Protein AF-A0A225X3N2-F1 (afdb_monomer_lite)

Organism: NCBI:txid4795

Foldseek 3Di:
DQDDDDQLQADDPPPCVVLVSLLCCQPVVLAQADEREFEQPRPLLVCLVVVDDDPPSVVVSVLLVVLCVVCVVVLVPDDDDSRSSVVSSQSRLLVRLVSSCPDPSQLLCQAPPSRHHYWRWYAYPVPRDIDTDDHCPVVVVVVCVPVCPVDDDPDDAPSHDLLNVQLVQLVVQCPPQDPDVQKHFLVSSLVSQCVPVVRDPNVLSVVQSVVQLVVDPHSPDRMDGSVSSSCSSRPDDCVVVPVVVPD

Secondary structure (DSSP, 8-state):
------GGG---TT-HHHHHHHHIIIIIS--SEEEEEEETT-HHHHHHHHT---TTHHHHHHHHHHHHHHTHHHHHTSSSHHHHHHHHHHHHHHHHHHHHHTSHHHHTTTTSTTPPEEEEEEE-TTT--EEEE---HHHHHHHHTTT------SS---SS-HHHHHHHHHHHHHTTT-SBTTEEEHHHHHHHHTT-TTT--HHHHHHHHHHHHHHSS-TT-SEEEHHHHHHHHS---GGGTTTSS--

Radius of gyration: 21.99 Å; chains: 1; bounding box: 54×43×62 Å

InterPro domains:
  IPR001765 Carbonic anhydrase [PF00484] (1-129)
  IPR001765 Carbonic anhydrase [PTHR11002] (1-154)
  IPR001765 Carbonic anhydrase [SM00947] (1-134)
  IPR015892 Carbonic anhydrase, prokaryotic-like, conserved site [PS00705] (23-43)
  IPR036874 Carbonic anhydrase superfamily [G3DSA:3.40.1050.10] (1-150)
  IPR036874 Carbonic anhydrase superfamily [SSF53056] (1-137)

pLDDT: mean 84.38, std 17.31, range [28.08, 98.62]

Sequence (247 aa):
MFCHRNVANLVVTNDINVLSVVQYAVESLKVKDIIVCGHYGCGGVKAAMENNHIGILDTWLRTVRDVHRTHQEELDALPNDDARYRRTVELNVKQQCLNIFKMNVVQHRLGRDDQPNIHGLVYDIKTGGLKELKVDYCGYFSKLVGEDNLHAFPEGEPTMGLAHRRRNAILDLSDGLEKEPGVVRIRYIARMLKRESDLFSPEEVDEAIQAITNQMEDPQSSLMNVKDLITYFAPMTPTDTEQLDDI

Structure (mmCIF, N/CA/C/O backbone):
data_AF-A0A225X3N2-F1
#
_entry.id   AF-A0A225X3N2-F1
#
loop_
_atom_site.group_PDB
_atom_site.id
_atom_site.type_symbol
_atom_site.label_atom_id
_atom_site.label_alt_id
_atom_site.label_comp_id
_atom_site.label_asym_id
_atom_site.label_entity_id
_atom_site.label_seq_id
_atom_site.pdbx_PDB_ins_code
_atom_site.Cartn_x
_atom_site.Cartn_y
_atom_site.Cartn_z
_atom_site.occupancy
_atom_site.B_iso_or_equiv
_atom_site.auth_seq_id
_atom_site.auth_comp_id
_atom_site.auth_asym_id
_atom_site.auth_atom_id
_atom_site.pdbx_PDB_model_num
ATOM 1 N N . MET A 1 1 ? -16.624 -5.176 -8.008 1.00 85.00 1 MET A N 1
ATOM 2 C CA . MET A 1 1 ? -15.217 -4.743 -8.154 1.00 85.00 1 MET A CA 1
ATOM 3 C C . MET A 1 1 ? -15.210 -3.377 -8.830 1.00 85.00 1 MET A C 1
ATOM 5 O O . MET A 1 1 ? -15.707 -3.280 -9.944 1.00 85.00 1 MET A O 1
ATOM 9 N N . PHE A 1 2 ? -14.733 -2.337 -8.140 1.00 97.56 2 PHE A N 1
ATOM 10 C CA . PHE A 1 2 ? -14.579 -0.976 -8.674 1.00 97.56 2 PHE A CA 1
ATOM 11 C C . PHE A 1 2 ? -13.110 -0.780 -9.065 1.00 97.56 2 PHE A C 1
ATOM 13 O O . PHE A 1 2 ? -12.228 -1.102 -8.270 1.00 97.56 2 PHE A O 1
ATOM 20 N N . CYS A 1 3 ? -12.830 -0.356 -10.299 1.00 97.56 3 CYS A N 1
ATOM 21 C CA . CYS A 1 3 ? -11.487 -0.456 -10.875 1.00 97.56 3 CYS A CA 1
ATOM 22 C C . CYS A 1 3 ? -10.939 0.889 -11.341 1.00 97.56 3 CYS A C 1
ATOM 24 O O . CYS A 1 3 ? -11.600 1.611 -12.081 1.00 97.56 3 CYS A O 1
ATOM 26 N N . HIS A 1 4 ? -9.668 1.126 -11.022 1.00 98.44 4 HIS A N 1
ATOM 27 C CA . HIS A 1 4 ? -8.835 2.164 -11.619 1.00 98.44 4 HIS A CA 1
ATOM 28 C C . HIS A 1 4 ? -7.544 1.556 -12.154 1.00 98.44 4 HIS A C 1
ATOM 30 O O . HIS A 1 4 ? -7.029 0.582 -11.602 1.00 98.44 4 HIS A O 1
ATOM 36 N N . ARG A 1 5 ? -7.036 2.104 -13.259 1.00 98.38 5 ARG A N 1
ATOM 37 C CA . ARG A 1 5 ? -5.826 1.620 -13.926 1.00 98.38 5 ARG A CA 1
ATOM 38 C C . ARG A 1 5 ? -5.021 2.789 -14.470 1.00 98.38 5 ARG A C 1
ATOM 40 O O . ARG A 1 5 ? -5.539 3.619 -15.206 1.00 98.38 5 ARG A O 1
ATOM 47 N N . ASN A 1 6 ? -3.729 2.788 -14.175 1.00 98.31 6 ASN A N 1
ATOM 48 C CA . ASN A 1 6 ? -2.743 3.675 -14.779 1.00 98.31 6 ASN A CA 1
ATOM 49 C C . ASN A 1 6 ? -1.414 2.920 -14.979 1.00 98.31 6 ASN A C 1
ATOM 51 O O . ASN A 1 6 ? -1.262 1.764 -14.565 1.00 98.31 6 ASN A O 1
ATOM 55 N N . VAL A 1 7 ? -0.455 3.545 -15.665 1.00 97.50 7 VAL A N 1
ATOM 56 C CA . VAL A 1 7 ? 0.851 2.924 -15.926 1.00 97.50 7 VAL A CA 1
ATOM 57 C C . VAL A 1 7 ? 1.597 2.735 -14.604 1.00 97.50 7 VAL A C 1
ATOM 59 O O . VAL A 1 7 ? 1.797 3.698 -13.874 1.00 97.50 7 VAL A O 1
ATOM 62 N N . ALA A 1 8 ? 2.035 1.504 -14.324 1.00 97.81 8 ALA A N 1
ATOM 63 C CA . ALA A 1 8 ? 2.729 1.124 -13.088 1.00 97.81 8 ALA A CA 1
ATOM 64 C C . ALA A 1 8 ? 1.916 1.311 -11.787 1.00 97.81 8 ALA A C 1
ATOM 66 O O . ALA A 1 8 ? 2.512 1.408 -10.715 1.00 97.81 8 ALA A O 1
ATOM 67 N N . ASN A 1 9 ? 0.575 1.308 -11.877 1.00 98.12 9 ASN A N 1
ATOM 68 C CA . ASN A 1 9 ? -0.355 1.242 -10.738 1.00 98.12 9 ASN A CA 1
ATOM 69 C C . ASN A 1 9 ? -0.055 2.265 -9.624 1.00 98.12 9 ASN A C 1
ATOM 71 O O . ASN A 1 9 ? -0.092 1.924 -8.442 1.00 98.12 9 ASN A O 1
ATOM 75 N N . LEU A 1 10 ? 0.285 3.495 -10.015 1.00 98.25 10 LEU A N 1
ATOM 76 C CA . LEU A 1 10 ? 0.747 4.557 -9.127 1.00 98.25 10 LEU A CA 1
ATOM 77 C C . LEU A 1 10 ? -0.401 5.276 -8.422 1.00 98.25 10 LEU A C 1
ATOM 79 O O . LEU A 1 10 ? -1.466 5.502 -8.996 1.00 98.25 10 LEU A O 1
ATOM 83 N N . VAL A 1 11 ? -0.126 5.696 -7.193 1.00 97.88 11 VAL A N 1
ATOM 84 C CA . VAL A 1 11 ? -0.963 6.572 -6.380 1.00 97.88 11 VAL A CA 1
ATOM 85 C C . VAL A 1 11 ? -0.120 7.802 -6.072 1.00 97.88 11 VAL A C 1
ATOM 87 O O . VAL A 1 11 ? 0.768 7.765 -5.220 1.00 97.88 11 VAL A O 1
ATOM 90 N N . VAL A 1 12 ? -0.348 8.877 -6.825 1.00 95.00 12 VAL A N 1
ATOM 91 C CA . VAL A 1 12 ? 0.446 10.110 -6.754 1.00 95.00 12 VAL A CA 1
ATOM 92 C C . VAL A 1 12 ? -0.354 11.189 -6.023 1.00 95.00 12 VAL A C 1
ATOM 94 O O . VAL A 1 12 ? -1.525 11.404 -6.321 1.00 95.00 12 VAL A O 1
ATOM 97 N N . THR A 1 13 ? 0.280 11.892 -5.082 1.00 87.31 13 THR A N 1
ATOM 98 C CA . THR A 1 13 ? -0.375 12.820 -4.137 1.00 87.31 13 THR A CA 1
ATOM 99 C C . THR A 1 13 ? -1.141 13.975 -4.788 1.00 87.31 13 THR A C 1
ATOM 101 O O . THR A 1 13 ? -2.026 14.540 -4.160 1.00 87.31 13 THR A O 1
ATOM 104 N N . ASN A 1 14 ? -0.817 14.350 -6.025 1.00 90.81 14 ASN A N 1
ATOM 105 C CA . ASN A 1 14 ? -1.485 15.420 -6.771 1.00 90.81 14 ASN A CA 1
ATOM 106 C C . ASN A 1 14 ? -2.203 14.924 -8.040 1.00 90.81 14 ASN A C 1
ATOM 108 O O . ASN A 1 14 ? -2.605 15.738 -8.871 1.00 90.81 14 ASN A O 1
ATOM 112 N N . ASP A 1 15 ? -2.374 13.610 -8.202 1.00 95.88 15 ASP A N 1
ATOM 113 C CA . ASP A 1 15 ? -3.140 13.043 -9.310 1.00 95.88 15 ASP A CA 1
ATOM 114 C C . ASP A 1 15 ? -4.633 12.999 -8.960 1.00 95.88 15 ASP A C 1
ATOM 116 O O . ASP A 1 15 ? -5.131 12.035 -8.379 1.00 95.88 15 ASP A O 1
ATOM 120 N N . ILE A 1 16 ? -5.374 14.044 -9.344 1.00 96.44 16 ILE A N 1
ATOM 121 C CA . ILE A 1 16 ? -6.820 14.134 -9.085 1.00 96.44 16 ILE A CA 1
ATOM 122 C C . ILE A 1 16 ? -7.607 12.934 -9.639 1.00 96.44 16 ILE A C 1
ATOM 124 O O . ILE A 1 16 ? -8.680 12.621 -9.124 1.00 96.44 16 ILE A O 1
ATOM 128 N N . ASN A 1 17 ? -7.072 12.225 -10.640 1.00 98.00 17 ASN A N 1
ATOM 129 C CA . ASN A 1 17 ? -7.696 11.029 -11.188 1.00 98.00 17 ASN A CA 1
ATOM 130 C C . ASN A 1 17 ? -7.787 9.929 -10.119 1.00 98.00 17 ASN A C 1
ATOM 132 O O . ASN A 1 17 ? -8.885 9.606 -9.671 1.00 98.00 17 ASN A O 1
ATOM 136 N N . VAL A 1 18 ? -6.652 9.421 -9.624 1.00 98.00 18 VAL A N 1
ATOM 137 C CA . VAL A 1 18 ? -6.667 8.374 -8.587 1.00 98.00 18 VAL A CA 1
ATOM 138 C C . VAL A 1 18 ? -7.267 8.869 -7.268 1.00 98.00 18 VAL A C 1
ATOM 140 O O . VAL A 1 18 ? -7.969 8.110 -6.601 1.00 98.00 18 VAL A O 1
ATOM 143 N N . LEU A 1 19 ? -7.055 10.141 -6.910 1.00 97.12 19 LEU A N 1
ATOM 144 C CA . LEU A 1 19 ? -7.587 10.700 -5.666 1.00 97.12 19 LEU A CA 1
ATOM 145 C C . LEU A 1 19 ? -9.120 10.706 -5.653 1.00 97.12 19 LEU A C 1
ATOM 147 O O . LEU A 1 19 ? -9.719 10.274 -4.670 1.00 97.12 19 LEU A O 1
ATOM 151 N N . SER A 1 20 ? -9.750 11.137 -6.751 1.00 97.38 20 SER A N 1
ATOM 152 C CA . SER A 1 20 ? -11.214 11.150 -6.865 1.00 97.38 20 SER A CA 1
ATOM 153 C C . SER A 1 20 ? -11.814 9.741 -6.839 1.00 97.38 20 SER A C 1
ATOM 155 O O . SER A 1 20 ? -12.845 9.529 -6.202 1.00 97.38 20 SER A O 1
ATOM 157 N N . VAL A 1 21 ? -11.143 8.755 -7.450 1.00 98.19 21 VAL A N 1
ATOM 158 C CA . VAL A 1 21 ? -11.560 7.345 -7.402 1.00 98.19 21 VAL A CA 1
ATOM 159 C C . VAL A 1 21 ? -11.533 6.818 -5.971 1.00 98.19 21 VAL A C 1
ATOM 161 O O . VAL A 1 21 ? -12.512 6.214 -5.533 1.00 98.19 21 VAL A O 1
ATOM 164 N N . VAL A 1 22 ? -10.429 7.021 -5.245 1.00 97.50 22 VAL A N 1
ATOM 165 C CA . VAL A 1 22 ? -10.305 6.530 -3.865 1.00 97.50 22 VAL A CA 1
ATOM 166 C C . VAL A 1 22 ? -11.322 7.227 -2.967 1.00 97.50 22 VAL A C 1
ATOM 168 O O . VAL A 1 22 ? -11.991 6.552 -2.189 1.00 97.50 22 VAL A O 1
ATOM 171 N N . GLN A 1 23 ? -11.507 8.543 -3.111 1.00 95.38 23 GLN A N 1
ATOM 172 C CA . GLN A 1 23 ? -12.509 9.267 -2.334 1.00 95.38 23 GLN A CA 1
ATOM 173 C C . GLN A 1 23 ? -13.920 8.722 -2.579 1.00 95.38 23 GLN A C 1
ATOM 175 O O . GLN A 1 23 ? -14.628 8.408 -1.626 1.00 95.38 23 GLN A O 1
ATOM 180 N N . TYR A 1 24 ? -14.316 8.546 -3.840 1.00 97.44 24 TYR A N 1
ATOM 181 C CA . TYR A 1 24 ? -15.629 8.000 -4.175 1.00 97.44 24 TYR A CA 1
ATOM 182 C C . TYR A 1 24 ? -15.810 6.571 -3.645 1.00 97.44 24 TYR A C 1
ATOM 184 O O . TYR A 1 24 ? -16.848 6.246 -3.066 1.00 97.44 24 TYR A O 1
ATOM 192 N N . ALA A 1 25 ? -14.788 5.722 -3.785 1.00 97.62 25 ALA A N 1
ATOM 193 C CA . ALA A 1 25 ? -14.824 4.353 -3.283 1.00 97.62 25 ALA A CA 1
ATOM 194 C C . ALA A 1 25 ? -15.015 4.304 -1.759 1.00 97.62 25 ALA A C 1
ATOM 196 O O . ALA A 1 25 ? -15.809 3.510 -1.259 1.00 97.62 25 ALA A O 1
ATOM 197 N N . VAL A 1 26 ? -14.317 5.165 -1.022 1.00 94.25 26 VAL A N 1
ATOM 198 C CA . VAL A 1 26 ? -14.346 5.166 0.442 1.00 94.25 26 VAL A CA 1
ATOM 199 C C . VAL A 1 26 ? -15.593 5.870 0.986 1.00 94.25 26 VAL A C 1
ATOM 201 O O . VAL A 1 26 ? -16.292 5.310 1.821 1.00 94.25 26 VAL A O 1
ATOM 204 N N . GLU A 1 27 ? -15.925 7.069 0.507 1.00 89.94 27 GLU A N 1
ATOM 205 C CA . GLU A 1 27 ? -17.012 7.877 1.081 1.00 89.94 27 GLU A CA 1
ATOM 206 C C . GLU A 1 27 ? -18.388 7.522 0.525 1.00 89.94 27 GLU A C 1
ATOM 208 O O . GLU A 1 27 ? -19.366 7.492 1.269 1.00 89.94 27 GLU A O 1
ATOM 213 N N . SER A 1 28 ? -18.476 7.272 -0.784 1.00 93.00 28 SER A N 1
ATOM 214 C CA . SER A 1 28 ? -19.761 7.037 -1.453 1.00 93.00 28 SER A CA 1
ATOM 215 C C . SER A 1 28 ? -20.110 5.555 -1.515 1.00 93.00 28 SER A C 1
ATOM 217 O O . SER A 1 28 ? -21.253 5.188 -1.258 1.00 93.00 28 SER A O 1
ATOM 219 N N . LEU A 1 29 ? -19.136 4.699 -1.846 1.00 93.94 29 LEU A N 1
ATOM 220 C CA . LEU A 1 29 ? -19.358 3.252 -1.965 1.00 93.94 29 LEU A CA 1
ATOM 221 C C . LEU A 1 29 ? -19.071 2.477 -0.674 1.00 93.94 29 LEU A C 1
ATOM 223 O O . LEU A 1 29 ? -19.455 1.312 -0.595 1.00 93.94 29 LEU A O 1
ATOM 227 N N . LYS A 1 30 ? -18.406 3.097 0.313 1.00 90.31 30 LYS A N 1
ATOM 228 C CA . LYS A 1 30 ? -18.035 2.477 1.597 1.00 90.31 30 LYS A CA 1
ATOM 229 C C . LYS A 1 30 ? -17.335 1.123 1.418 1.00 90.31 30 LYS A C 1
ATOM 231 O O . LYS A 1 30 ? -17.696 0.128 2.046 1.00 90.31 30 LYS A O 1
ATOM 236 N N . VAL A 1 31 ? -16.365 1.058 0.501 1.00 94.88 31 VAL A N 1
ATOM 237 C CA . VAL A 1 31 ? -15.639 -0.192 0.232 1.00 94.88 31 VAL A CA 1
ATOM 238 C C . VAL A 1 31 ? -14.875 -0.662 1.472 1.00 94.88 31 VAL A C 1
ATOM 240 O O . VAL A 1 31 ? -14.182 0.122 2.113 1.00 94.88 31 VAL A O 1
ATOM 243 N N . LYS A 1 32 ? -14.964 -1.961 1.776 1.00 93.75 32 LYS A N 1
ATOM 244 C CA . LYS A 1 32 ? -14.228 -2.583 2.891 1.00 93.75 32 LYS A CA 1
ATOM 245 C C . LYS A 1 32 ? -12.758 -2.836 2.568 1.00 93.75 32 LYS A C 1
ATOM 247 O O . LYS A 1 32 ? -11.923 -2.833 3.463 1.00 93.75 32 LYS A O 1
ATOM 252 N N . ASP A 1 33 ? -12.439 -3.037 1.291 1.00 96.81 33 ASP A N 1
ATOM 253 C CA . ASP A 1 33 ? -11.112 -3.446 0.845 1.00 96.81 33 ASP A CA 1
ATOM 254 C C . ASP A 1 33 ? -10.665 -2.630 -0.370 1.00 96.81 33 ASP A C 1
ATOM 256 O O . ASP A 1 33 ? -11.379 -2.505 -1.370 1.00 96.81 33 ASP A O 1
ATOM 260 N N . ILE A 1 34 ? -9.442 -2.115 -0.295 1.00 98.25 34 ILE A N 1
ATOM 261 C CA . ILE A 1 34 ? -8.727 -1.455 -1.382 1.00 98.25 34 ILE A CA 1
ATOM 262 C C . ILE A 1 34 ? -7.517 -2.313 -1.723 1.00 98.25 34 ILE A C 1
ATOM 264 O O . ILE A 1 34 ? -6.701 -2.635 -0.864 1.00 98.25 34 ILE A O 1
ATOM 268 N N . ILE A 1 35 ? -7.373 -2.663 -2.998 1.00 98.44 35 ILE A N 1
ATOM 269 C CA . ILE A 1 35 ? -6.270 -3.496 -3.471 1.00 98.44 35 ILE A CA 1
ATOM 270 C C . ILE A 1 35 ? -5.394 -2.677 -4.411 1.00 98.44 35 ILE A C 1
ATOM 272 O O . ILE A 1 35 ? -5.838 -2.257 -5.482 1.00 98.44 35 ILE A O 1
ATOM 276 N N . VAL A 1 36 ? -4.119 -2.522 -4.057 1.00 98.56 36 VAL A N 1
ATOM 277 C CA . VAL A 1 36 ? -3.082 -2.115 -5.007 1.00 98.56 36 VAL A CA 1
ATOM 278 C C . VAL A 1 36 ? -2.496 -3.380 -5.614 1.00 98.56 36 VAL A C 1
ATOM 280 O O . VAL A 1 36 ? -1.746 -4.108 -4.966 1.00 98.56 36 VAL A O 1
ATOM 283 N N . CYS A 1 37 ? -2.835 -3.645 -6.873 1.00 98.31 37 CYS A N 1
ATOM 284 C CA . CYS A 1 37 ? -2.345 -4.815 -7.590 1.00 98.31 37 CYS A CA 1
ATOM 285 C C . CYS A 1 37 ? -1.278 -4.418 -8.617 1.00 98.31 37 CYS A C 1
ATOM 287 O O . CYS A 1 37 ? -1.586 -3.819 -9.649 1.00 98.31 37 CYS A O 1
ATOM 289 N N . GLY A 1 38 ? -0.023 -4.758 -8.329 1.00 98.38 38 GLY A N 1
ATOM 290 C CA . GLY A 1 38 ? 1.061 -4.743 -9.308 1.00 98.38 38 GLY A CA 1
ATOM 291 C C . GLY A 1 38 ? 1.181 -6.081 -10.030 1.00 98.38 38 GLY A C 1
ATOM 292 O O . GLY A 1 38 ? 0.467 -7.041 -9.739 1.00 98.38 38 GLY A O 1
ATOM 293 N N . HIS A 1 39 ? 2.120 -6.177 -10.966 1.00 98.50 39 HIS A N 1
ATOM 294 C CA . HIS A 1 39 ? 2.385 -7.440 -11.646 1.00 98.50 39 HIS A CA 1
ATOM 295 C C . HIS A 1 39 ? 3.842 -7.570 -12.088 1.00 98.50 39 HIS A C 1
ATOM 297 O O . HIS A 1 39 ? 4.473 -6.599 -12.519 1.00 98.50 39 HIS A O 1
ATOM 303 N N . TYR A 1 40 ? 4.379 -8.788 -12.026 1.00 97.94 40 TYR A N 1
ATOM 304 C CA . TYR A 1 40 ? 5.689 -9.063 -12.609 1.00 97.94 40 TYR A CA 1
ATOM 305 C C . TYR A 1 40 ? 5.614 -8.916 -14.135 1.00 97.94 40 TYR A C 1
ATOM 307 O O . TYR A 1 40 ? 4.606 -9.248 -14.760 1.00 97.94 40 TYR A O 1
ATOM 315 N N . GLY A 1 41 ? 6.665 -8.365 -14.744 1.00 94.75 41 GLY A N 1
ATOM 316 C CA . GLY A 1 41 ? 6.646 -8.014 -16.169 1.00 94.75 41 GLY A CA 1
ATOM 317 C C . GLY A 1 41 ? 5.963 -6.673 -16.487 1.00 94.75 41 GLY A C 1
ATOM 318 O O . GLY A 1 41 ? 5.736 -6.376 -17.656 1.00 94.75 41 GLY A O 1
ATOM 319 N N . CYS A 1 42 ? 5.649 -5.838 -15.485 1.00 97.12 42 CYS A N 1
ATOM 320 C CA . CYS A 1 42 ? 5.250 -4.442 -15.686 1.00 97.12 42 CYS A CA 1
ATOM 321 C C . CYS A 1 42 ? 6.245 -3.637 -16.544 1.00 97.12 42 CYS A C 1
ATOM 323 O O . CYS A 1 42 ? 7.338 -3.274 -16.094 1.00 97.12 42 CYS A O 1
ATOM 325 N N . GLY A 1 43 ? 5.828 -3.303 -17.769 1.00 94.75 43 GLY A N 1
ATOM 326 C CA . GLY A 1 43 ? 6.616 -2.493 -18.702 1.00 94.75 43 GLY A CA 1
ATOM 327 C C . GLY A 1 43 ? 6.907 -1.081 -18.188 1.00 94.75 43 GLY A C 1
ATOM 328 O O . GLY A 1 43 ? 7.992 -0.569 -18.431 1.00 94.75 43 GLY A O 1
ATOM 329 N N . GLY A 1 44 ? 5.995 -0.485 -17.410 1.00 95.19 44 GLY A N 1
ATOM 330 C CA . GLY A 1 44 ? 6.214 0.826 -16.789 1.00 95.19 44 GLY A CA 1
ATOM 331 C C . GLY A 1 44 ? 7.348 0.803 -15.763 1.00 95.19 44 GLY A C 1
ATOM 332 O O . GLY A 1 44 ? 8.240 1.641 -15.812 1.00 95.19 44 GLY A O 1
ATOM 333 N N . VAL A 1 45 ? 7.382 -0.203 -14.884 1.00 96.50 45 VAL A N 1
ATOM 334 C CA . VAL A 1 45 ? 8.491 -0.352 -13.926 1.00 96.50 45 VAL A CA 1
ATOM 335 C C . VAL A 1 45 ? 9.810 -0.633 -14.649 1.00 96.50 45 VAL A C 1
ATOM 337 O O . VAL A 1 45 ? 10.840 -0.074 -14.285 1.00 96.50 45 VAL A O 1
ATOM 340 N N . LYS A 1 46 ? 9.778 -1.442 -15.714 1.00 94.44 46 LYS A N 1
ATOM 341 C CA . LYS A 1 46 ? 10.974 -1.761 -16.501 1.00 94.44 46 LYS A CA 1
ATOM 342 C C . LYS A 1 46 ? 11.550 -0.510 -17.172 1.00 94.44 46 LYS A C 1
ATOM 344 O O . LYS A 1 46 ? 12.733 -0.230 -17.017 1.00 94.44 46 LYS A O 1
ATOM 349 N N . ALA A 1 47 ? 10.700 0.280 -17.829 1.00 93.94 47 ALA A N 1
ATOM 350 C CA . ALA A 1 47 ? 11.100 1.537 -18.456 1.00 93.94 47 ALA A CA 1
ATOM 351 C C . ALA A 1 47 ? 11.667 2.544 -17.438 1.00 93.94 47 ALA A C 1
ATOM 353 O O . ALA A 1 47 ? 12.631 3.245 -17.735 1.00 93.94 47 ALA A O 1
ATOM 354 N N . ALA A 1 48 ? 11.114 2.583 -16.219 1.00 93.56 48 ALA A N 1
ATOM 355 C CA . ALA A 1 48 ? 11.626 3.432 -15.146 1.00 93.56 48 ALA A CA 1
ATOM 356 C C . ALA A 1 48 ? 13.062 3.058 -14.733 1.00 93.56 48 ALA A C 1
ATOM 358 O O . ALA A 1 48 ? 13.868 3.951 -14.476 1.00 93.56 48 ALA A O 1
ATOM 359 N N . MET A 1 49 ? 13.376 1.757 -14.689 1.00 91.06 49 MET A N 1
ATOM 360 C CA . MET A 1 49 ? 14.693 1.235 -14.300 1.00 91.06 49 MET A CA 1
ATOM 361 C C . MET A 1 49 ? 15.752 1.363 -15.396 1.00 91.06 49 MET A C 1
ATOM 363 O O . MET A 1 49 ? 16.909 1.625 -15.091 1.00 91.06 49 MET A O 1
ATOM 367 N N . GLU A 1 50 ? 15.375 1.203 -16.666 1.00 88.50 50 GLU A N 1
ATOM 368 C CA . GLU A 1 50 ? 16.302 1.375 -17.797 1.00 88.50 50 GLU A CA 1
ATOM 369 C C . GLU A 1 50 ? 16.737 2.837 -17.981 1.00 88.50 50 GLU A C 1
ATOM 371 O O . GLU A 1 50 ? 17.739 3.107 -18.636 1.00 88.50 50 GLU A O 1
ATOM 376 N N . ASN A 1 51 ? 15.993 3.779 -17.388 1.00 74.88 51 ASN A N 1
ATOM 377 C CA . ASN A 1 51 ? 16.283 5.212 -17.385 1.00 74.88 51 ASN A CA 1
ATOM 378 C C . ASN A 1 51 ? 16.496 5.818 -18.789 1.00 74.88 51 ASN A C 1
ATOM 380 O O . ASN A 1 51 ? 17.220 6.798 -18.962 1.00 74.88 51 ASN A O 1
ATOM 384 N N . ASN A 1 52 ? 15.843 5.234 -19.795 1.00 80.38 52 ASN A N 1
ATOM 385 C CA . ASN A 1 52 ? 15.813 5.752 -21.156 1.00 80.38 52 ASN A CA 1
ATOM 386 C C . ASN A 1 52 ? 14.857 6.945 -21.250 1.00 80.38 52 ASN A C 1
ATOM 388 O O . ASN A 1 52 ? 13.811 6.952 -20.602 1.00 80.38 52 ASN A O 1
ATOM 392 N N . HIS A 1 53 ? 15.178 7.925 -22.099 1.00 82.81 53 HIS A N 1
ATOM 393 C CA . HIS A 1 53 ? 14.274 9.045 -22.337 1.00 82.81 53 HIS A CA 1
ATOM 394 C C . HIS A 1 53 ? 13.030 8.591 -23.112 1.00 82.81 53 HIS A C 1
ATOM 396 O O . HIS A 1 53 ? 13.131 8.124 -24.246 1.00 82.81 53 HIS A O 1
ATOM 402 N N . ILE A 1 54 ? 11.854 8.754 -22.507 1.00 84.69 54 ILE A N 1
ATOM 403 C CA . ILE A 1 54 ? 10.557 8.281 -23.032 1.00 84.69 54 ILE A CA 1
ATOM 404 C C . ILE A 1 54 ? 9.507 9.407 -23.097 1.00 84.69 54 ILE A C 1
ATOM 406 O O . ILE A 1 54 ? 8.299 9.160 -23.141 1.00 84.69 54 ILE A O 1
ATOM 410 N N . GLY A 1 55 ? 9.953 10.667 -23.102 1.00 89.62 55 GLY A N 1
ATOM 411 C CA . GLY A 1 55 ? 9.086 11.842 -23.214 1.00 89.62 55 GLY A CA 1
ATOM 412 C C . GLY A 1 55 ? 8.277 12.110 -21.942 1.00 89.62 55 GLY A C 1
ATOM 413 O O . GLY A 1 55 ? 8.800 12.027 -20.837 1.00 89.62 55 GLY A O 1
ATOM 414 N N . ILE A 1 56 ? 6.986 12.440 -22.072 1.00 87.56 56 ILE A N 1
ATOM 415 C CA . ILE A 1 56 ? 6.132 12.812 -20.922 1.00 87.56 56 ILE A CA 1
ATOM 416 C C . ILE A 1 56 ? 5.997 11.691 -19.880 1.00 87.56 56 ILE A C 1
ATOM 418 O O . ILE A 1 56 ? 5.820 11.959 -18.690 1.00 87.56 56 ILE A O 1
ATOM 422 N N . LEU A 1 57 ? 6.139 10.436 -20.319 1.00 90.12 57 LEU A N 1
ATOM 423 C CA . LEU A 1 57 ? 6.082 9.271 -19.447 1.00 90.12 57 LEU A CA 1
ATOM 424 C C . LEU A 1 57 ? 7.237 9.262 -18.433 1.00 90.12 57 LEU A C 1
ATOM 426 O O . LEU A 1 57 ? 7.088 8.682 -17.361 1.00 90.12 57 LEU A O 1
ATOM 430 N N . ASP A 1 58 ? 8.342 9.970 -18.695 1.00 89.44 58 ASP A N 1
ATOM 431 C CA . ASP A 1 58 ? 9.420 10.118 -17.716 1.00 89.44 58 ASP A CA 1
ATOM 432 C C . ASP A 1 58 ? 8.982 10.885 -16.468 1.00 89.44 58 ASP A C 1
ATOM 434 O O . ASP A 1 58 ? 9.379 10.544 -15.351 1.00 89.44 58 ASP A O 1
ATOM 438 N N . THR A 1 59 ? 8.153 11.916 -16.622 1.00 91.50 59 THR A N 1
ATOM 439 C CA . THR A 1 59 ? 7.647 12.668 -15.470 1.00 91.50 59 THR A CA 1
ATOM 440 C C . THR A 1 59 ? 6.803 11.764 -14.579 1.00 91.50 59 THR A C 1
ATOM 442 O O . THR A 1 59 ? 6.975 11.774 -13.365 1.00 91.50 59 THR A O 1
ATOM 445 N N . TRP A 1 60 ? 5.966 10.922 -15.188 1.00 94.75 60 TRP A N 1
ATOM 446 C CA . TRP A 1 60 ? 5.134 9.948 -14.483 1.00 94.75 60 TRP A CA 1
ATOM 447 C C . TRP A 1 60 ? 5.964 8.845 -13.806 1.00 94.75 60 TRP A C 1
ATOM 449 O O . TRP A 1 60 ? 5.816 8.578 -12.617 1.00 94.75 60 TRP A O 1
ATOM 459 N N . LEU A 1 61 ? 6.903 8.234 -14.534 1.00 95.25 61 LEU A N 1
ATOM 460 C CA . LEU A 1 61 ? 7.740 7.149 -14.012 1.00 95.25 61 LEU A CA 1
ATOM 461 C C . LEU A 1 61 ? 8.828 7.618 -13.040 1.00 95.25 61 LEU A C 1
ATOM 463 O O . LEU A 1 61 ? 9.483 6.785 -12.410 1.00 95.25 61 LEU A O 1
ATOM 467 N N . ARG A 1 62 ? 8.999 8.933 -12.852 1.00 93.75 62 ARG A N 1
ATOM 468 C CA . ARG A 1 62 ? 9.837 9.479 -11.778 1.00 93.75 62 ARG A CA 1
ATOM 469 C C . ARG A 1 62 ? 9.412 8.945 -10.412 1.00 93.75 62 ARG A C 1
ATOM 471 O O . ARG A 1 62 ? 10.285 8.586 -9.638 1.00 93.75 62 ARG A O 1
ATOM 478 N N . THR A 1 63 ? 8.115 8.770 -10.166 1.00 94.81 63 THR A N 1
ATOM 479 C CA . THR A 1 63 ? 7.617 8.186 -8.912 1.00 94.81 63 THR A CA 1
ATOM 480 C C . THR A 1 63 ? 8.130 6.759 -8.690 1.00 94.81 63 THR A C 1
ATOM 482 O O . THR A 1 63 ? 8.493 6.408 -7.573 1.00 94.81 63 THR A O 1
ATOM 485 N N . VAL A 1 64 ? 8.229 5.938 -9.744 1.00 96.38 64 VAL A N 1
ATOM 486 C CA . VAL A 1 64 ? 8.830 4.593 -9.641 1.00 96.38 64 VAL A CA 1
ATOM 487 C C . VAL A 1 64 ? 10.335 4.690 -9.382 1.00 96.38 64 VAL A C 1
ATOM 489 O O . VAL A 1 64 ? 10.868 3.944 -8.564 1.00 96.38 64 VAL A O 1
ATOM 492 N N . ARG A 1 65 ? 11.026 5.626 -10.045 1.00 95.00 65 ARG A N 1
ATOM 493 C CA . ARG A 1 65 ? 12.458 5.879 -9.811 1.00 95.00 65 ARG A CA 1
ATOM 494 C C . ARG A 1 65 ? 12.738 6.354 -8.389 1.00 95.00 65 ARG A C 1
ATOM 496 O O . ARG A 1 65 ? 13.750 5.963 -7.821 1.00 95.00 65 ARG A O 1
ATOM 503 N N . ASP A 1 66 ? 11.843 7.140 -7.800 1.00 95.19 66 ASP A N 1
ATOM 504 C CA . ASP A 1 66 ? 11.950 7.563 -6.406 1.00 95.19 66 ASP A CA 1
ATOM 505 C C . ASP A 1 66 ? 11.833 6.368 -5.457 1.00 95.19 66 ASP A C 1
ATOM 507 O O . ASP A 1 66 ? 12.682 6.220 -4.584 1.00 95.19 66 ASP A O 1
ATOM 511 N N . VAL A 1 67 ? 10.884 5.450 -5.690 1.00 96.12 67 VAL A N 1
ATOM 512 C CA . VAL A 1 67 ? 10.803 4.188 -4.930 1.00 96.12 67 VAL A CA 1
ATOM 513 C C . VAL A 1 67 ? 12.101 3.393 -5.031 1.00 96.12 67 VAL A C 1
ATOM 515 O O . VAL A 1 67 ? 12.619 2.935 -4.013 1.00 96.12 67 VAL A O 1
ATOM 518 N N . HIS A 1 68 ? 12.627 3.238 -6.247 1.00 94.19 68 HIS A N 1
ATOM 519 C CA . HIS A 1 68 ? 13.870 2.513 -6.492 1.00 94.19 68 HIS A CA 1
ATOM 520 C C . HIS A 1 68 ? 15.051 3.165 -5.754 1.00 94.19 68 HIS A C 1
ATOM 522 O O . HIS A 1 68 ? 15.794 2.485 -5.056 1.00 94.19 68 HIS A O 1
ATOM 528 N N . ARG A 1 69 ? 15.178 4.495 -5.833 1.00 93.88 69 ARG A N 1
ATOM 529 C CA . ARG A 1 69 ? 16.231 5.273 -5.167 1.00 93.88 69 ARG A CA 1
ATOM 530 C C . ARG A 1 69 ? 16.157 5.179 -3.642 1.00 93.88 69 ARG A C 1
ATOM 532 O O . ARG A 1 69 ? 17.188 5.025 -3.001 1.00 93.88 69 ARG A O 1
ATOM 539 N N . THR A 1 70 ? 14.962 5.238 -3.056 1.00 94.94 70 THR A N 1
ATOM 540 C CA . THR A 1 70 ? 14.773 5.104 -1.600 1.00 94.94 70 THR A CA 1
ATOM 541 C C . THR A 1 70 ? 15.202 3.732 -1.073 1.00 94.94 70 THR A C 1
ATOM 543 O O . THR A 1 70 ? 15.603 3.627 0.080 1.00 94.94 70 THR A O 1
ATOM 546 N N . HIS A 1 71 ? 15.157 2.693 -1.909 1.00 95.81 71 HIS A N 1
ATOM 547 C CA . HIS A 1 71 ? 15.509 1.320 -1.536 1.00 95.81 71 HIS A CA 1
ATOM 548 C C . HIS A 1 71 ? 16.781 0.834 -2.241 1.00 95.81 71 HIS A C 1
ATOM 550 O O . HIS A 1 71 ? 16.965 -0.368 -2.428 1.00 95.81 71 HIS A O 1
ATOM 556 N N . GLN A 1 72 ? 17.651 1.758 -2.656 1.00 94.25 72 GLN A N 1
ATOM 557 C CA . GLN A 1 72 ? 18.812 1.433 -3.476 1.00 94.25 72 GLN A CA 1
ATOM 558 C C . GLN A 1 72 ? 19.727 0.401 -2.802 1.00 94.25 72 GLN A C 1
ATOM 560 O O . GLN A 1 72 ? 20.103 -0.569 -3.446 1.00 94.25 72 GLN A O 1
ATOM 565 N N . GLU A 1 73 ? 20.015 0.541 -1.506 1.00 96.25 73 GLU A N 1
ATOM 566 C CA . GLU A 1 73 ? 20.873 -0.405 -0.773 1.00 96.25 73 GLU A CA 1
ATOM 567 C C . GLU A 1 73 ? 20.316 -1.840 -0.783 1.00 96.25 73 GLU A C 1
ATOM 569 O O . GLU A 1 73 ? 21.050 -2.801 -1.011 1.00 96.25 73 GLU A O 1
ATOM 574 N N . GLU A 1 74 ? 19.001 -1.991 -0.585 1.00 96.25 74 GLU A N 1
ATOM 575 C CA . GLU A 1 74 ? 18.320 -3.290 -0.632 1.00 96.25 74 GLU A CA 1
ATOM 576 C C . GLU A 1 74 ? 18.365 -3.893 -2.042 1.00 96.25 74 GLU A C 1
ATOM 578 O O . GLU A 1 74 ? 18.550 -5.099 -2.213 1.00 96.25 74 GLU A O 1
ATOM 583 N N . LEU A 1 75 ? 18.185 -3.053 -3.062 1.00 96.50 75 LEU A N 1
ATOM 584 C CA . LEU A 1 75 ? 18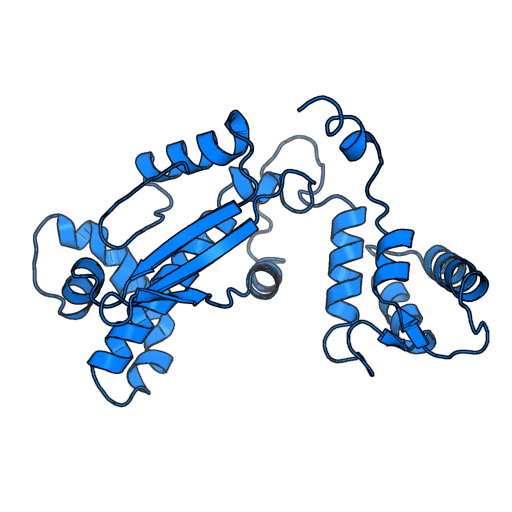.154 -3.475 -4.457 1.00 96.50 75 LEU A CA 1
ATOM 585 C C . LEU A 1 75 ? 19.554 -3.821 -4.978 1.00 96.50 75 LEU A C 1
ATOM 587 O O . LEU A 1 75 ? 19.711 -4.822 -5.678 1.00 96.50 75 LEU A O 1
ATOM 591 N N . ASP A 1 76 ? 20.576 -3.063 -4.599 1.00 94.88 76 ASP A N 1
ATOM 592 C CA . ASP A 1 76 ? 21.967 -3.296 -4.992 1.00 94.88 76 ASP A CA 1
ATOM 593 C C . ASP A 1 76 ? 22.517 -4.606 -4.402 1.00 94.88 76 ASP A C 1
ATOM 595 O O . ASP A 1 76 ? 23.360 -5.257 -5.021 1.00 94.88 76 ASP A O 1
ATOM 599 N N . ALA A 1 77 ? 21.982 -5.058 -3.261 1.00 97.06 77 ALA A N 1
ATOM 600 C CA . ALA A 1 77 ? 22.323 -6.343 -2.648 1.00 97.06 77 ALA A CA 1
ATOM 601 C C . ALA A 1 77 ? 21.769 -7.574 -3.401 1.00 97.06 77 ALA A C 1
ATOM 603 O O . ALA A 1 77 ? 22.152 -8.709 -3.101 1.00 97.06 77 ALA A O 1
ATOM 604 N N . LEU A 1 78 ? 20.862 -7.391 -4.368 1.00 97.19 78 LEU A N 1
ATOM 605 C CA . LEU A 1 78 ? 20.265 -8.495 -5.123 1.00 97.19 78 LEU A CA 1
ATOM 606 C C . LEU A 1 78 ? 21.184 -8.991 -6.254 1.00 97.19 78 LEU A C 1
ATOM 608 O O . LEU A 1 78 ? 21.871 -8.203 -6.906 1.00 97.19 78 LEU A O 1
ATOM 612 N N . PRO A 1 79 ? 21.158 -10.303 -6.563 1.00 94.44 79 PRO A N 1
ATOM 613 C CA . PRO A 1 79 ? 22.188 -10.941 -7.385 1.00 94.44 79 PRO A CA 1
ATOM 614 C C . PRO A 1 79 ? 22.141 -10.576 -8.874 1.00 94.44 79 PRO A C 1
ATOM 616 O O . PRO A 1 79 ? 23.136 -10.748 -9.572 1.00 94.44 79 PRO A O 1
ATOM 619 N N . ASN A 1 80 ? 20.990 -10.145 -9.398 1.00 95.69 80 ASN A N 1
ATOM 620 C CA . ASN A 1 80 ? 20.819 -9.858 -10.822 1.00 95.69 80 ASN A CA 1
ATOM 621 C C . ASN A 1 80 ? 19.686 -8.853 -11.087 1.00 95.69 80 ASN A C 1
ATOM 623 O O . ASN A 1 80 ? 18.873 -8.557 -10.208 1.00 95.69 80 ASN A O 1
ATOM 627 N N . ASP A 1 81 ? 19.626 -8.360 -12.326 1.00 93.00 81 ASP A N 1
ATOM 628 C CA . ASP A 1 81 ? 18.643 -7.361 -12.756 1.00 93.00 81 ASP A CA 1
ATOM 629 C C . ASP A 1 81 ? 17.196 -7.850 -12.694 1.00 93.00 81 ASP A C 1
ATOM 631 O O . ASP A 1 81 ? 16.314 -7.064 -12.361 1.00 93.00 81 ASP A O 1
ATOM 635 N N . ASP A 1 82 ? 16.925 -9.133 -12.962 1.00 94.06 82 ASP A N 1
ATOM 636 C CA . ASP A 1 82 ? 15.562 -9.673 -12.865 1.00 94.06 82 ASP A CA 1
ATOM 637 C C . ASP A 1 82 ? 15.077 -9.683 -11.409 1.00 94.06 82 ASP A C 1
ATOM 639 O O . ASP A 1 82 ? 13.955 -9.267 -11.123 1.00 94.06 82 ASP A O 1
ATOM 643 N N . ALA A 1 83 ? 15.946 -10.060 -10.466 1.00 96.06 83 ALA A N 1
ATOM 644 C CA . ALA A 1 83 ? 15.663 -9.998 -9.037 1.00 96.06 83 ALA A CA 1
ATOM 645 C C . ALA A 1 83 ? 15.416 -8.551 -8.585 1.00 96.06 83 ALA A C 1
ATOM 647 O O . ALA A 1 83 ? 14.410 -8.287 -7.922 1.00 96.06 83 ALA A O 1
ATOM 648 N N . ARG A 1 84 ? 16.271 -7.604 -9.003 1.00 96.06 84 ARG A N 1
ATOM 649 C CA . ARG A 1 84 ? 16.081 -6.162 -8.756 1.00 96.06 84 ARG A CA 1
ATOM 650 C C . ARG A 1 84 ? 14.764 -5.652 -9.320 1.00 96.06 84 ARG A C 1
ATOM 652 O O . ARG A 1 84 ? 14.040 -4.914 -8.653 1.00 96.06 84 ARG A O 1
ATOM 659 N N . TYR A 1 85 ? 14.429 -6.067 -10.533 1.00 95.88 85 TYR A N 1
ATOM 660 C CA . TYR A 1 85 ? 13.209 -5.675 -11.216 1.00 95.88 85 TYR A CA 1
ATOM 661 C C . TYR A 1 85 ? 11.959 -6.203 -10.513 1.00 95.88 85 TYR A C 1
ATOM 663 O O . TYR A 1 85 ? 11.061 -5.428 -10.172 1.00 95.88 85 TYR A O 1
ATOM 671 N N . ARG A 1 86 ? 11.917 -7.508 -10.220 1.00 97.06 86 ARG A N 1
ATOM 672 C CA . ARG A 1 86 ? 10.822 -8.128 -9.463 1.00 97.06 86 ARG A CA 1
ATOM 673 C C . ARG A 1 86 ? 10.669 -7.474 -8.095 1.00 97.06 86 ARG A C 1
ATOM 675 O O . ARG A 1 86 ? 9.544 -7.191 -7.688 1.00 97.06 86 ARG A O 1
ATOM 682 N N . ARG A 1 87 ? 11.777 -7.170 -7.414 1.00 97.62 87 ARG A N 1
ATOM 683 C CA . ARG A 1 87 ? 11.731 -6.481 -6.125 1.00 97.62 87 ARG A CA 1
ATOM 684 C C . ARG A 1 87 ? 11.246 -5.037 -6.244 1.00 97.62 87 ARG A C 1
ATOM 686 O O . ARG A 1 87 ? 10.431 -4.620 -5.431 1.00 97.62 87 ARG A O 1
ATOM 693 N N . THR A 1 88 ? 11.646 -4.305 -7.282 1.00 97.81 88 THR A N 1
ATOM 694 C CA . THR A 1 88 ? 11.157 -2.939 -7.545 1.00 97.81 88 THR A CA 1
ATOM 695 C C . THR A 1 88 ? 9.642 -2.920 -7.773 1.00 97.81 88 THR A C 1
ATOM 697 O O . THR A 1 88 ? 8.967 -2.022 -7.277 1.00 97.81 88 THR A O 1
ATOM 700 N N . VAL A 1 89 ? 9.072 -3.927 -8.449 1.00 98.44 89 VAL A N 1
ATOM 701 C CA . VAL A 1 89 ? 7.607 -4.079 -8.567 1.00 98.44 89 VAL A CA 1
ATOM 702 C C . VAL A 1 89 ? 6.954 -4.221 -7.189 1.00 98.44 89 VAL A C 1
ATOM 704 O O . VAL A 1 89 ? 5.974 -3.534 -6.904 1.00 98.44 89 VAL A O 1
ATOM 707 N N . GLU A 1 90 ? 7.495 -5.084 -6.326 1.00 98.50 90 GLU A N 1
ATOM 708 C CA . GLU A 1 90 ? 6.963 -5.296 -4.974 1.00 98.50 90 GLU A CA 1
ATOM 709 C C . GLU A 1 90 ? 7.047 -4.027 -4.122 1.00 98.50 90 GLU A C 1
ATOM 711 O O . GLU A 1 90 ? 6.065 -3.634 -3.495 1.00 98.50 90 GLU A O 1
ATOM 716 N N . LEU A 1 91 ? 8.202 -3.360 -4.126 1.00 98.25 91 LEU A N 1
ATOM 717 C CA . LEU A 1 91 ? 8.420 -2.114 -3.392 1.00 98.25 91 LEU A CA 1
ATOM 718 C C . LEU A 1 91 ? 7.517 -0.992 -3.908 1.00 98.25 91 LEU A C 1
ATOM 720 O O . LEU A 1 91 ? 6.969 -0.242 -3.104 1.00 98.25 91 LEU A O 1
ATOM 724 N N . ASN A 1 92 ? 7.289 -0.915 -5.223 1.00 98.50 92 ASN A N 1
ATOM 725 C CA . ASN A 1 92 ? 6.341 0.033 -5.798 1.00 98.50 92 ASN A CA 1
ATOM 726 C C . ASN A 1 92 ? 4.937 -0.200 -5.235 1.00 98.50 92 ASN A C 1
ATOM 728 O O . ASN A 1 92 ? 4.336 0.738 -4.725 1.00 98.50 92 ASN A O 1
ATOM 732 N N . VAL A 1 93 ? 4.441 -1.442 -5.243 1.00 98.62 93 VAL A N 1
ATOM 733 C CA . VAL A 1 93 ? 3.126 -1.770 -4.665 1.00 98.62 93 VAL A CA 1
ATOM 734 C C . VAL A 1 93 ? 3.050 -1.373 -3.192 1.00 98.62 93 VAL A C 1
ATOM 736 O O . VAL A 1 93 ? 2.088 -0.713 -2.801 1.00 98.62 93 VAL A O 1
ATOM 739 N N . LYS A 1 94 ? 4.071 -1.701 -2.388 1.00 97.94 94 LYS A N 1
ATOM 740 C CA . LYS A 1 94 ? 4.124 -1.294 -0.975 1.00 97.94 94 LYS A CA 1
ATOM 741 C C . LYS A 1 94 ? 4.065 0.225 -0.818 1.00 97.94 94 LYS A C 1
ATOM 743 O O . LYS A 1 94 ? 3.277 0.716 -0.015 1.00 97.94 94 LYS A O 1
ATOM 748 N N . GLN A 1 95 ? 4.837 0.971 -1.609 1.00 97.19 95 GLN A N 1
ATOM 749 C CA . GLN A 1 95 ? 4.822 2.430 -1.553 1.00 97.19 95 GLN A CA 1
ATOM 750 C C . GLN A 1 95 ? 3.450 2.999 -1.926 1.00 97.19 95 GLN A C 1
ATOM 752 O O . GLN A 1 95 ? 2.970 3.911 -1.260 1.00 97.19 95 GLN A O 1
ATOM 757 N N . GLN A 1 96 ? 2.798 2.458 -2.956 1.00 98.12 96 GLN A N 1
ATOM 758 C CA . GLN A 1 96 ? 1.475 2.933 -3.358 1.00 98.12 96 GLN A CA 1
ATOM 759 C C . GLN A 1 96 ? 0.406 2.608 -2.306 1.00 98.12 96 GLN A C 1
ATOM 761 O O . GLN A 1 96 ? -0.473 3.432 -2.070 1.00 98.12 96 GLN A O 1
ATOM 766 N N . CYS A 1 97 ? 0.517 1.473 -1.607 1.00 97.75 97 CYS A N 1
ATOM 767 C CA . CYS A 1 97 ? -0.327 1.181 -0.444 1.00 97.75 97 CYS A CA 1
ATOM 768 C C . CYS A 1 97 ? -0.143 2.230 0.658 1.00 97.75 97 CYS A C 1
ATOM 770 O O . CYS A 1 97 ? -1.125 2.751 1.182 1.00 97.75 97 CYS A O 1
ATOM 772 N N . LEU A 1 98 ? 1.106 2.594 0.969 1.00 94.19 98 LEU A N 1
ATOM 773 C CA . LEU A 1 98 ? 1.400 3.663 1.928 1.00 94.19 98 LEU A CA 1
ATOM 774 C C . LEU A 1 98 ? 0.871 5.022 1.453 1.00 94.19 98 LEU A C 1
ATOM 776 O O . LEU A 1 98 ? 0.433 5.823 2.271 1.00 94.19 98 LEU A O 1
ATOM 780 N N . ASN A 1 99 ? 0.886 5.302 0.150 1.00 95.31 99 ASN A N 1
ATOM 781 C CA . ASN A 1 99 ? 0.335 6.545 -0.387 1.00 95.31 99 ASN A CA 1
ATOM 782 C C . ASN A 1 99 ? -1.190 6.604 -0.221 1.00 95.31 99 ASN A C 1
ATOM 784 O O . ASN A 1 99 ? -1.686 7.653 0.175 1.00 95.31 99 ASN A O 1
ATOM 788 N N . ILE A 1 100 ? -1.915 5.495 -0.436 1.00 95.94 100 ILE A N 1
ATOM 789 C CA . ILE A 1 100 ? -3.353 5.400 -0.114 1.00 95.94 100 ILE A CA 1
ATOM 790 C C . ILE A 1 100 ? -3.571 5.565 1.387 1.00 95.94 100 ILE A C 1
ATOM 792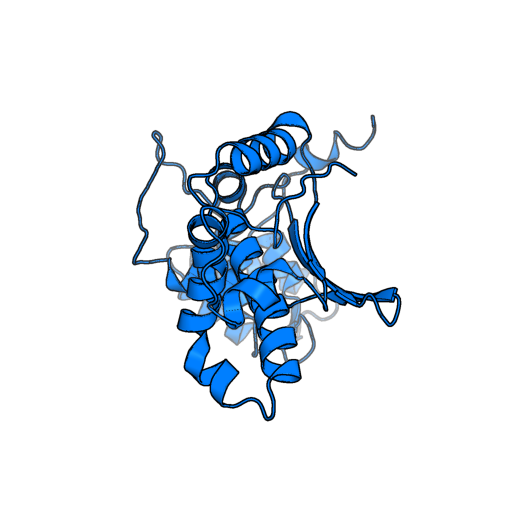 O O . ILE A 1 100 ? -4.432 6.338 1.792 1.00 95.94 100 ILE A O 1
ATOM 796 N N . PHE A 1 101 ? -2.769 4.888 2.213 1.00 91.62 101 PHE A N 1
ATOM 797 C CA . PHE A 1 101 ? -2.859 4.991 3.667 1.00 91.62 101 PHE A CA 1
ATOM 798 C C . PHE A 1 101 ? -2.735 6.445 4.130 1.00 91.62 101 PHE A C 1
ATOM 800 O O . PHE A 1 101 ? -3.536 6.881 4.942 1.00 91.62 101 PHE A O 1
ATOM 807 N N . LYS A 1 102 ? -1.807 7.224 3.558 1.00 88.56 102 LYS A N 1
ATOM 808 C CA . LYS A 1 102 ? -1.618 8.658 3.847 1.00 88.56 102 LYS A CA 1
ATOM 809 C C . LYS A 1 102 ? -2.762 9.559 3.382 1.00 88.56 102 LYS A C 1
ATOM 811 O O . LYS A 1 102 ? -2.793 10.730 3.756 1.00 88.56 102 LYS A O 1
ATOM 816 N N . MET A 1 103 ? -3.669 9.078 2.533 1.00 89.75 103 MET A N 1
ATOM 817 C CA . MET A 1 103 ? -4.746 9.918 2.030 1.00 89.75 103 MET A CA 1
ATOM 818 C C . MET A 1 103 ? -5.673 10.322 3.166 1.00 89.75 103 MET A C 1
ATOM 820 O O . MET A 1 103 ? -6.128 9.495 3.947 1.00 89.75 103 MET A O 1
ATOM 824 N N . ASN A 1 104 ? -6.021 11.601 3.176 1.00 84.88 104 ASN A N 1
ATOM 825 C CA . ASN A 1 104 ? -6.950 12.205 4.117 1.00 84.88 104 ASN A CA 1
ATOM 826 C C . ASN A 1 104 ? -8.235 11.376 4.316 1.00 84.88 104 ASN A C 1
ATOM 828 O O . ASN A 1 104 ? -8.597 11.043 5.439 1.00 84.88 104 ASN A O 1
ATOM 832 N N . VAL A 1 105 ? -8.854 10.954 3.209 1.00 87.81 105 VAL A N 1
ATOM 833 C CA . VAL A 1 105 ? -10.093 10.164 3.209 1.00 87.81 105 VAL A CA 1
ATOM 834 C C . VAL A 1 105 ? -9.970 8.809 3.922 1.00 87.81 105 VAL A C 1
ATOM 836 O O . VAL A 1 105 ? -10.959 8.304 4.451 1.00 87.81 105 VAL A O 1
ATOM 839 N N . VAL A 1 106 ? -8.763 8.237 3.958 1.00 89.50 106 VAL A N 1
ATOM 840 C CA . VAL A 1 106 ? -8.445 6.998 4.680 1.00 89.50 106 VAL A CA 1
ATOM 841 C C . VAL A 1 106 ? -8.040 7.303 6.120 1.00 89.50 106 VAL A C 1
ATOM 843 O O . VAL A 1 106 ? -8.515 6.640 7.035 1.00 89.50 106 VAL A O 1
ATOM 846 N N . GLN A 1 107 ? -7.204 8.324 6.333 1.00 83.81 107 GLN A N 1
ATOM 847 C CA . GLN A 1 107 ? -6.731 8.737 7.659 1.00 83.81 107 GLN A CA 1
ATOM 848 C C . GLN A 1 107 ? -7.886 9.094 8.604 1.00 83.81 107 GLN A C 1
ATOM 850 O O . GLN A 1 107 ? -7.879 8.685 9.760 1.00 83.81 107 GLN A O 1
ATOM 855 N N . HIS A 1 108 ? -8.924 9.764 8.096 1.00 75.94 108 HIS A N 1
ATOM 856 C CA . HIS A 1 108 ? -10.158 10.065 8.840 1.00 75.94 108 HIS A CA 1
ATOM 857 C C . HIS A 1 108 ? -10.937 8.851 9.323 1.00 75.94 108 HIS A C 1
ATOM 859 O O . HIS A 1 108 ? -11.818 8.972 10.171 1.00 75.94 108 HIS A O 1
ATOM 865 N N . ARG A 1 109 ? -10.654 7.691 8.735 1.00 78.69 109 ARG A N 1
ATOM 866 C CA . ARG A 1 109 ? -11.321 6.435 9.045 1.00 78.69 109 ARG A CA 1
ATOM 867 C C . ARG A 1 109 ? -10.465 5.490 9.850 1.00 78.69 109 ARG A C 1
ATOM 869 O O . ARG A 1 109 ? -10.913 4.391 10.139 1.00 78.69 109 ARG A O 1
ATOM 876 N N . LEU A 1 110 ? -9.255 5.892 10.233 1.00 76.44 110 LEU A N 1
ATOM 877 C CA . LEU A 1 110 ? -8.423 5.055 11.080 1.00 76.44 110 LEU A CA 1
ATOM 878 C C . LEU A 1 110 ? -9.107 4.817 12.415 1.00 76.44 110 LEU A C 1
ATOM 880 O O . LEU A 1 110 ? -9.390 5.739 13.174 1.00 76.44 110 LEU A O 1
ATOM 884 N N . GLY A 1 111 ? -9.358 3.548 12.697 1.00 65.25 111 GLY A N 1
ATOM 885 C CA . GLY A 1 111 ? -10.112 3.183 13.870 1.00 65.25 111 GLY A CA 1
ATOM 886 C C . GLY A 1 111 ? -11.571 3.624 13.805 1.00 65.25 111 GLY A C 1
ATOM 887 O O . GLY A 1 111 ? -12.119 4.174 14.754 1.00 65.25 111 GLY A O 1
ATOM 888 N N . ARG A 1 112 ? -12.203 3.429 12.660 1.00 76.56 112 ARG A N 1
ATOM 889 C CA . ARG A 1 112 ? -13.656 3.409 12.542 1.00 76.56 112 ARG A CA 1
ATOM 890 C C . ARG A 1 112 ? -14.047 2.078 11.921 1.00 76.56 112 ARG A C 1
ATOM 892 O O . ARG A 1 112 ? -13.235 1.448 11.244 1.00 76.56 112 ARG A O 1
ATOM 899 N N . ASP A 1 113 ? -15.297 1.682 12.087 1.00 73.12 113 ASP A N 1
ATOM 900 C CA . ASP A 1 113 ? -15.808 0.451 11.477 1.00 73.12 113 ASP A CA 1
ATOM 901 C C . ASP A 1 113 ? -15.862 0.542 9.944 1.00 73.12 113 ASP A C 1
ATOM 903 O O . ASP A 1 113 ? -15.801 -0.471 9.248 1.00 73.12 113 ASP A O 1
ATOM 907 N N . ASP A 1 114 ? -15.889 1.766 9.404 1.00 76.50 114 ASP A N 1
ATOM 908 C CA . ASP A 1 114 ? -15.776 2.051 7.975 1.00 76.50 114 ASP A CA 1
ATOM 909 C C . ASP A 1 114 ? -14.326 2.240 7.486 1.00 76.50 114 ASP A C 1
ATOM 911 O O . ASP A 1 114 ? -14.114 2.728 6.374 1.00 76.50 114 ASP A O 1
ATOM 915 N N . GLN A 1 115 ? -13.315 1.848 8.275 1.00 82.19 115 GLN A N 1
ATOM 916 C CA . GLN A 1 115 ? -11.920 1.836 7.831 1.00 82.19 115 GLN A CA 1
ATOM 917 C C . GLN A 1 115 ? -11.720 0.839 6.677 1.00 82.19 115 GLN A C 1
ATOM 919 O O . GLN A 1 115 ? -11.890 -0.366 6.879 1.00 82.19 115 GLN A O 1
ATOM 924 N N . PRO A 1 116 ? -11.269 1.277 5.485 1.00 91.12 116 PRO A N 1
ATOM 925 C CA . PRO A 1 116 ? -10.920 0.338 4.431 1.00 91.12 116 PRO A CA 1
ATOM 926 C C . PRO A 1 116 ? -9.607 -0.389 4.762 1.00 91.12 116 PRO A C 1
ATOM 928 O O . PRO A 1 116 ? -8.600 0.238 5.105 1.00 91.12 116 PRO A O 1
ATOM 931 N N . ASN A 1 117 ? -9.583 -1.710 4.581 1.00 92.62 117 ASN A N 1
ATOM 932 C CA . ASN A 1 117 ? -8.347 -2.488 4.563 1.00 92.62 117 ASN A CA 1
ATOM 933 C C . ASN A 1 117 ? -7.587 -2.209 3.262 1.00 92.62 117 ASN A C 1
ATOM 935 O O . ASN A 1 117 ? -8.183 -2.183 2.185 1.00 92.62 117 ASN A O 1
ATOM 939 N N . ILE A 1 118 ? -6.268 -2.029 3.338 1.00 96.62 118 ILE A N 1
ATOM 940 C CA . ILE A 1 118 ? -5.429 -1.782 2.159 1.00 96.62 118 ILE A CA 1
ATOM 941 C C . ILE A 1 118 ? -4.501 -2.973 1.948 1.00 96.62 118 ILE A C 1
ATOM 943 O O . ILE A 1 118 ? -3.646 -3.273 2.784 1.00 96.62 118 ILE A O 1
ATOM 947 N N . HIS A 1 119 ? -4.624 -3.610 0.789 1.00 97.56 119 HIS A N 1
ATOM 948 C CA . HIS A 1 119 ? -3.899 -4.826 0.439 1.00 97.56 119 HIS A CA 1
ATOM 949 C C . HIS A 1 119 ? -2.936 -4.568 -0.717 1.00 97.56 119 HIS A C 1
ATOM 951 O O . HIS A 1 119 ? -3.328 -4.068 -1.775 1.00 97.56 119 HIS A O 1
ATOM 957 N N . GLY A 1 120 ? -1.672 -4.945 -0.536 1.00 98.25 120 GLY A N 1
ATOM 958 C CA . GLY A 1 120 ? -0.661 -4.903 -1.589 1.00 98.25 120 GLY A CA 1
ATOM 959 C C . GLY A 1 120 ? -0.495 -6.273 -2.227 1.00 98.25 120 GLY A C 1
ATOM 960 O O . GLY A 1 120 ? 0.028 -7.179 -1.587 1.00 98.25 120 GLY A O 1
ATOM 961 N N . LEU A 1 121 ? -0.894 -6.431 -3.488 1.00 98.38 121 LEU A N 1
ATOM 962 C CA . LEU A 1 121 ? -0.823 -7.707 -4.204 1.00 98.38 121 LEU A CA 1
ATOM 963 C C . LEU A 1 121 ? 0.069 -7.598 -5.445 1.00 98.38 121 LEU A C 1
ATOM 965 O O . LEU A 1 121 ? 0.103 -6.567 -6.117 1.00 98.38 121 LEU A O 1
ATOM 969 N N . VAL A 1 122 ? 0.764 -8.680 -5.792 1.00 98.50 122 VAL A N 1
ATOM 970 C CA . VAL A 1 122 ? 1.522 -8.797 -7.045 1.00 98.50 122 VAL A CA 1
ATOM 971 C C . VAL A 1 122 ? 1.083 -10.039 -7.799 1.00 98.50 122 VAL A C 1
ATOM 973 O O . VAL A 1 122 ? 1.210 -11.158 -7.306 1.00 98.50 122 VAL A O 1
ATOM 976 N N . TYR A 1 123 ? 0.582 -9.833 -9.011 1.00 98.06 123 TYR A N 1
ATOM 977 C CA . TYR A 1 123 ? 0.198 -10.904 -9.920 1.00 98.06 123 TYR A CA 1
ATOM 978 C C . TYR A 1 123 ? 1.399 -11.389 -10.744 1.00 98.06 123 TYR A C 1
ATOM 980 O O . TYR A 1 123 ? 2.110 -10.590 -11.365 1.00 98.06 123 TYR A O 1
ATOM 988 N N . ASP A 1 124 ? 1.633 -12.699 -10.782 1.00 96.62 124 ASP A N 1
ATOM 989 C CA . ASP A 1 124 ? 2.629 -13.305 -11.661 1.00 96.62 124 ASP A CA 1
ATOM 990 C C . ASP A 1 124 ? 1.973 -13.781 -12.958 1.00 96.62 124 ASP A C 1
ATOM 992 O O . ASP A 1 124 ? 1.274 -14.790 -12.993 1.00 96.62 124 ASP A O 1
ATOM 996 N N . ILE A 1 125 ? 2.238 -13.063 -14.052 1.00 92.75 125 ILE A N 1
ATOM 997 C CA . ILE A 1 125 ? 1.681 -13.378 -15.375 1.00 92.75 125 ILE A CA 1
ATOM 998 C C . ILE A 1 125 ? 2.106 -14.777 -15.848 1.00 92.75 125 ILE A C 1
ATOM 1000 O O . ILE A 1 125 ? 1.366 -15.414 -16.593 1.00 92.75 125 ILE A O 1
ATOM 1004 N N . LYS A 1 126 ? 3.281 -15.271 -15.432 1.00 92.62 126 LYS A N 1
ATOM 1005 C CA . LYS A 1 126 ? 3.792 -16.572 -15.885 1.00 92.62 126 LYS A CA 1
ATOM 1006 C C . LYS A 1 126 ? 3.082 -17.734 -15.202 1.00 92.62 126 LYS A C 1
ATOM 1008 O O . LYS A 1 126 ? 2.885 -18.765 -15.834 1.00 92.62 126 LYS A O 1
ATOM 1013 N N . THR A 1 127 ? 2.748 -17.587 -13.921 1.00 94.50 127 THR A N 1
ATOM 1014 C CA . THR A 1 127 ? 2.176 -18.680 -13.118 1.00 94.50 127 THR A CA 1
ATOM 1015 C C . THR A 1 127 ? 0.678 -18.529 -12.871 1.00 94.50 127 THR A C 1
ATOM 1017 O O . THR A 1 127 ? 0.036 -19.497 -12.479 1.00 94.50 127 THR A O 1
ATOM 1020 N N . GLY A 1 128 ? 0.116 -17.334 -13.070 1.00 94.19 128 GLY A N 1
ATOM 1021 C CA . GLY A 1 128 ? -1.248 -16.988 -12.664 1.00 94.19 128 GLY A CA 1
ATOM 1022 C C . GLY A 1 128 ? -1.411 -16.787 -11.152 1.00 94.19 128 GLY A C 1
ATOM 1023 O O . GLY A 1 128 ? -2.524 -16.564 -10.681 1.00 94.19 128 GLY A O 1
ATOM 1024 N N . GLY A 1 129 ? -0.322 -16.878 -10.382 1.00 96.31 129 GLY A N 1
ATOM 1025 C CA . GLY A 1 129 ? -0.344 -16.750 -8.930 1.00 96.31 129 GLY A CA 1
ATOM 1026 C C . GLY A 1 129 ? -0.463 -15.301 -8.465 1.00 96.31 129 GLY A C 1
ATOM 1027 O O . GLY A 1 129 ? 0.058 -14.381 -9.099 1.00 96.31 129 GLY A O 1
ATOM 1028 N N . LEU A 1 130 ? -1.107 -15.107 -7.315 1.00 96.88 130 LEU A N 1
ATOM 1029 C CA . LEU A 1 130 ? -1.206 -13.818 -6.640 1.00 96.88 130 LEU A CA 1
ATOM 1030 C C . LEU A 1 130 ? -0.406 -13.872 -5.338 1.00 96.88 130 LEU A C 1
ATOM 1032 O O . LEU A 1 130 ? -0.635 -14.737 -4.495 1.00 96.88 130 LEU A O 1
ATOM 1036 N N . LYS A 1 131 ? 0.556 -12.963 -5.192 1.00 97.12 131 LYS A N 1
ATOM 1037 C CA . LYS A 1 131 ? 1.391 -12.835 -3.998 1.00 97.12 131 LYS A CA 1
ATOM 1038 C C . LYS A 1 131 ? 0.921 -11.644 -3.181 1.00 97.12 131 LYS A C 1
ATOM 1040 O O . LYS A 1 131 ? 0.975 -10.515 -3.663 1.00 97.12 131 LYS A O 1
ATOM 1045 N N . GLU A 1 132 ? 0.530 -11.889 -1.940 1.00 97.25 132 GLU A N 1
ATOM 1046 C CA . GLU A 1 132 ? 0.265 -10.827 -0.976 1.00 97.25 132 GLU A CA 1
ATOM 1047 C C . GLU A 1 132 ? 1.567 -10.305 -0.359 1.00 97.25 132 GLU A C 1
ATOM 1049 O O . GLU A 1 132 ? 2.483 -11.065 -0.025 1.00 97.25 132 GLU A O 1
ATOM 1054 N N . LEU A 1 133 ? 1.676 -8.983 -0.251 1.00 96.25 133 LEU A N 1
ATOM 1055 C CA . LEU A 1 133 ? 2.820 -8.291 0.318 1.00 96.25 133 LEU A CA 1
ATOM 1056 C C . LEU A 1 133 ? 2.477 -7.783 1.712 1.00 96.25 133 LEU A C 1
ATOM 1058 O O . LEU A 1 133 ? 1.523 -7.036 1.897 1.00 96.25 133 LEU A O 1
ATOM 1062 N N . LYS A 1 134 ? 3.344 -8.088 2.679 1.00 92.88 134 LYS A N 1
ATOM 1063 C CA . LYS A 1 134 ? 3.275 -7.470 4.005 1.00 92.88 134 LYS A CA 1
ATOM 1064 C C . LYS A 1 134 ? 3.682 -5.998 3.911 1.00 92.88 134 LYS A C 1
ATOM 1066 O O . LYS A 1 134 ? 4.848 -5.698 3.608 1.00 92.88 134 LYS A O 1
ATOM 1071 N N . VAL A 1 135 ? 2.720 -5.110 4.141 1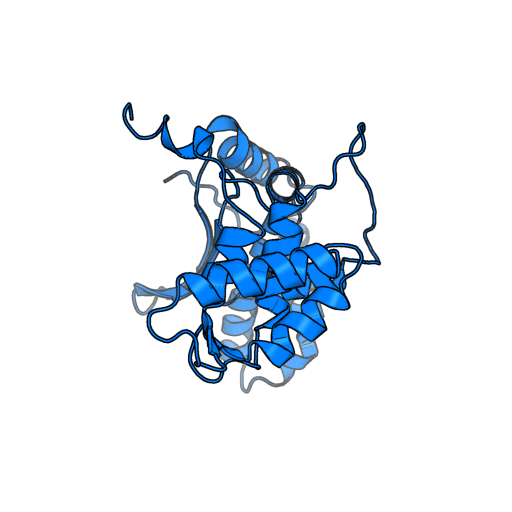.00 90.69 135 VAL A N 1
ATOM 1072 C CA . VAL A 1 135 ? 2.911 -3.661 4.272 1.00 90.69 135 VAL A CA 1
ATOM 1073 C C . VAL A 1 135 ? 2.837 -3.318 5.756 1.00 90.69 135 VAL A C 1
ATOM 1075 O O . VAL A 1 135 ? 1.881 -3.687 6.430 1.00 90.69 135 VAL A O 1
ATOM 1078 N N . ASP A 1 136 ? 3.865 -2.650 6.266 1.00 85.19 136 ASP A N 1
ATOM 1079 C CA . ASP A 1 136 ? 3.959 -2.285 7.678 1.00 85.19 136 ASP A CA 1
ATOM 1080 C C . ASP A 1 136 ? 3.288 -0.926 7.926 1.00 85.19 136 ASP A C 1
ATOM 1082 O O . ASP A 1 136 ? 3.943 0.117 7.933 1.00 85.19 136 ASP A O 1
ATOM 1086 N N . TYR A 1 137 ? 1.958 -0.930 8.049 1.00 83.25 137 TYR A N 1
ATOM 1087 C CA . TYR A 1 137 ? 1.189 0.293 8.303 1.00 83.25 137 TYR A CA 1
ATOM 1088 C C . TYR A 1 137 ? 1.414 0.833 9.718 1.00 83.25 137 TYR A C 1
ATOM 1090 O O . TYR A 1 137 ? 1.552 2.044 9.878 1.00 83.25 137 TYR A O 1
ATOM 1098 N N . CYS A 1 138 ? 1.493 -0.045 10.725 1.00 72.50 138 CYS A N 1
ATOM 1099 C CA . CYS A 1 138 ? 1.718 0.351 12.115 1.00 72.50 138 CYS A CA 1
ATOM 1100 C C . CYS A 1 138 ? 3.111 0.956 12.292 1.00 72.50 138 CYS A C 1
ATOM 1102 O O . CYS A 1 138 ? 3.225 2.078 12.770 1.00 72.50 138 CYS A O 1
ATOM 1104 N N . GLY A 1 139 ? 4.168 0.290 11.820 1.00 72.88 139 GLY A N 1
ATOM 1105 C CA . GLY A 1 139 ? 5.524 0.828 11.896 1.00 72.88 139 GLY A CA 1
ATOM 1106 C C . GLY A 1 139 ? 5.718 2.085 11.047 1.00 72.88 139 GLY A C 1
ATOM 1107 O O . GLY A 1 139 ? 6.503 2.959 11.419 1.00 72.88 139 GLY A O 1
ATOM 1108 N N . TYR A 1 140 ? 4.978 2.234 9.940 1.00 73.94 140 TYR A N 1
ATOM 1109 C CA . TYR A 1 140 ? 4.927 3.501 9.207 1.00 73.94 140 TYR A CA 1
ATOM 1110 C C . TYR A 1 140 ? 4.273 4.609 10.041 1.00 73.94 140 TYR A C 1
ATOM 1112 O O . TYR A 1 140 ? 4.835 5.696 10.152 1.00 73.94 140 TYR A O 1
ATOM 1120 N N . PHE A 1 141 ? 3.125 4.330 10.663 1.00 70.31 141 PHE A N 1
ATOM 1121 C CA . PHE A 1 141 ? 2.431 5.273 11.536 1.00 70.31 141 PHE A CA 1
ATOM 1122 C C . PHE A 1 141 ? 3.311 5.689 12.724 1.00 70.31 141 PHE A C 1
ATOM 1124 O O . PHE A 1 141 ? 3.505 6.880 12.939 1.00 70.31 141 PHE A O 1
ATOM 1131 N N . SER A 1 142 ? 3.948 4.743 13.419 1.00 66.69 142 SER A N 1
ATOM 1132 C CA . SER A 1 142 ? 4.816 5.019 14.573 1.00 66.69 142 SER A CA 1
ATOM 1133 C C . SER A 1 142 ? 6.025 5.899 14.243 1.00 66.69 142 SER A C 1
ATOM 1135 O O . SER A 1 142 ? 6.490 6.631 15.109 1.00 66.69 142 SER A O 1
ATOM 1137 N N . LYS A 1 143 ? 6.530 5.868 13.001 1.00 66.12 143 LYS A N 1
ATOM 1138 C CA . LYS A 1 143 ? 7.593 6.784 12.544 1.00 66.12 143 LYS A CA 1
ATOM 1139 C C . LYS A 1 143 ? 7.090 8.208 12.302 1.00 66.12 143 LYS A C 1
ATOM 1141 O O . LYS A 1 143 ? 7.875 9.141 12.399 1.00 66.12 143 LYS A O 1
ATOM 1146 N N . LEU A 1 144 ? 5.811 8.365 11.965 1.00 61.44 144 LEU A N 1
ATOM 1147 C CA . LEU A 1 144 ? 5.191 9.662 11.696 1.00 61.44 144 LEU A CA 1
ATOM 1148 C C . LEU A 1 144 ? 4.628 10.337 12.947 1.00 61.44 144 LEU A C 1
ATOM 1150 O O . LEU A 1 144 ? 4.520 11.564 12.967 1.00 61.44 144 LEU A O 1
ATOM 1154 N N . VAL A 1 145 ? 4.280 9.559 13.978 1.00 50.50 145 VAL A N 1
ATOM 1155 C CA . VAL A 1 145 ? 3.867 10.071 15.292 1.00 50.50 145 VAL A CA 1
ATOM 1156 C C . VAL A 1 145 ? 5.033 10.868 15.890 1.00 50.50 145 VAL A C 1
ATOM 1158 O O . VAL A 1 145 ? 5.954 10.311 16.481 1.00 50.50 145 VAL A O 1
ATOM 1161 N N . GLY A 1 146 ? 5.011 12.188 15.684 1.00 49.12 146 GLY A N 1
ATOM 1162 C CA . GLY A 1 146 ? 6.035 13.132 16.140 1.00 49.12 146 GLY A CA 1
ATOM 1163 C C . GLY A 1 146 ? 6.564 14.081 15.057 1.00 49.12 146 GLY A C 1
ATOM 1164 O O . GLY A 1 146 ? 6.824 15.240 15.372 1.00 49.12 146 GLY A O 1
ATOM 1165 N N . GLU A 1 147 ? 6.675 13.638 13.799 1.00 46.56 147 GLU A N 1
ATOM 1166 C CA . GLU A 1 147 ? 7.138 14.477 12.672 1.00 46.56 147 GLU A CA 1
ATOM 1167 C C . GLU A 1 147 ? 5.970 15.125 11.908 1.00 46.56 147 GLU A C 1
ATOM 1169 O O . GLU A 1 147 ? 6.052 16.297 11.546 1.00 46.56 147 GLU A O 1
ATOM 1174 N N . ASP A 1 148 ? 4.847 14.411 11.759 1.00 44.78 148 ASP A N 1
ATOM 1175 C CA . ASP A 1 148 ? 3.631 14.870 11.072 1.00 44.78 148 ASP A CA 1
ATOM 1176 C C . ASP A 1 148 ? 2.473 15.107 12.067 1.00 44.78 148 ASP A C 1
ATOM 1178 O O . ASP A 1 148 ? 1.333 14.703 11.836 1.00 44.78 148 ASP A O 1
ATOM 1182 N N . ASN A 1 149 ? 2.715 15.831 13.170 1.00 42.59 149 ASN A N 1
ATOM 1183 C CA . ASN A 1 149 ? 1.632 16.421 13.986 1.00 42.59 149 ASN A CA 1
ATOM 1184 C C . ASN A 1 149 ? 0.953 17.600 13.249 1.00 42.59 149 ASN A C 1
ATOM 1186 O O . ASN A 1 149 ? 0.715 18.676 13.800 1.00 42.59 149 ASN A O 1
ATOM 1190 N N . LEU A 1 150 ? 0.647 17.419 11.965 1.00 42.09 150 LEU A N 1
ATOM 1191 C CA . LEU A 1 150 ? -0.163 18.328 11.171 1.00 42.09 150 LEU A CA 1
ATOM 1192 C C . LEU A 1 150 ? -1.626 17.968 11.422 1.00 42.09 150 LEU A C 1
ATOM 1194 O O . LEU A 1 150 ? -2.268 17.280 10.633 1.00 42.09 150 LEU A O 1
ATOM 1198 N N . HIS A 1 151 ? -2.144 18.432 12.561 1.00 41.50 151 HIS A N 1
ATOM 1199 C CA . HIS A 1 151 ? -3.574 18.472 12.839 1.00 41.50 151 HIS A CA 1
ATOM 1200 C C . HIS A 1 151 ? -4.291 19.258 11.726 1.00 41.50 151 HIS A C 1
ATOM 1202 O O . HIS A 1 151 ? -4.421 20.477 11.786 1.00 41.50 151 HIS A O 1
ATOM 1208 N N . ALA A 1 152 ? -4.769 18.576 10.696 1.00 41.34 152 ALA A N 1
ATOM 1209 C CA . ALA A 1 152 ? -5.998 18.970 10.027 1.00 41.34 152 ALA A CA 1
ATOM 1210 C C . ALA A 1 152 ? -7.046 18.098 10.727 1.00 41.34 152 ALA A C 1
ATOM 1212 O O . ALA A 1 152 ? -6.879 16.886 10.727 1.00 41.34 152 ALA A O 1
ATOM 1213 N N . PHE A 1 153 ? -7.989 18.607 11.522 1.00 49.19 153 PHE A N 1
ATOM 1214 C CA . PHE A 1 153 ? -9.174 19.370 11.116 1.00 49.19 153 PHE A CA 1
ATOM 1215 C C . PHE A 1 153 ? -9.789 20.144 12.308 1.00 49.19 153 PHE A C 1
ATOM 1217 O O . PHE A 1 153 ? -9.424 19.883 13.457 1.00 49.19 153 PHE A O 1
ATOM 1224 N N . PRO A 1 154 ? -10.680 21.126 12.054 1.00 41.50 154 PRO A N 1
ATOM 1225 C CA . PRO A 1 154 ?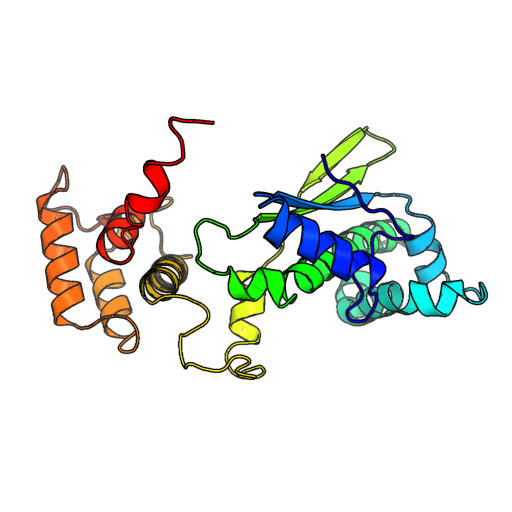 -11.300 21.938 13.099 1.00 41.50 154 PRO A CA 1
ATOM 1226 C C . PRO A 1 154 ? -12.255 21.087 13.946 1.00 41.50 154 PRO A C 1
ATOM 1228 O O . PRO A 1 154 ? -12.947 20.234 13.409 1.00 41.50 154 PRO A O 1
ATOM 1231 N N . GLU A 1 155 ? -12.290 21.365 15.250 1.00 46.19 155 GLU A N 1
ATOM 1232 C CA . GLU A 1 155 ? -13.035 20.649 16.306 1.00 46.19 155 GLU A CA 1
ATOM 1233 C C . GLU A 1 155 ? -12.346 19.445 16.964 1.00 46.19 155 GLU A C 1
ATOM 1235 O O . GLU A 1 155 ? -13.015 18.528 17.405 1.00 46.19 155 GLU A O 1
ATOM 1240 N N . GLY A 1 156 ? -11.022 19.479 17.144 1.00 46.72 156 GLY A N 1
ATOM 1241 C CA . GLY A 1 156 ? -10.362 18.917 18.341 1.00 46.72 156 GLY A CA 1
ATOM 1242 C C . GLY A 1 156 ? -10.493 17.413 18.642 1.00 46.72 156 GLY A C 1
ATOM 1243 O O . GLY A 1 156 ? -9.911 16.963 19.629 1.00 46.72 156 GLY A O 1
ATOM 1244 N N . GLU A 1 157 ? -11.202 16.626 17.836 1.00 44.75 157 GLU A N 1
ATOM 1245 C CA . GLU A 1 157 ? -11.307 15.186 18.017 1.00 44.75 157 GLU A CA 1
ATOM 1246 C C . GLU A 1 157 ? -10.048 14.500 17.464 1.00 44.75 157 GLU A C 1
ATOM 1248 O O . GLU A 1 157 ? -9.649 14.741 16.319 1.00 44.75 157 GLU A O 1
ATOM 1253 N N . PRO A 1 158 ? -9.378 13.644 18.258 1.00 47.75 158 PRO A N 1
ATOM 1254 C CA . PRO A 1 158 ? -8.271 12.836 17.769 1.00 47.75 158 PRO A CA 1
ATOM 1255 C C . PRO A 1 158 ? -8.733 11.924 16.626 1.00 47.75 158 PRO A C 1
ATOM 1257 O O . PRO A 1 158 ? -9.740 11.231 16.751 1.00 47.75 158 PRO A O 1
ATOM 1260 N N . THR A 1 159 ? -7.946 11.862 15.549 1.00 51.94 159 THR A N 1
ATOM 1261 C CA . THR A 1 159 ? -8.201 11.043 14.345 1.00 51.94 159 THR A CA 1
ATOM 1262 C C . THR A 1 159 ? -8.345 9.543 14.624 1.00 51.94 159 THR A C 1
ATOM 1264 O O . THR A 1 159 ? -8.938 8.835 13.821 1.00 51.94 159 THR A O 1
ATOM 1267 N N . MET A 1 160 ? -7.853 9.066 15.774 1.00 57.28 160 MET A N 1
ATOM 1268 C CA . MET A 1 160 ? -8.203 7.770 16.354 1.00 57.28 160 MET A CA 1
ATOM 1269 C C . MET A 1 160 ? -8.916 7.971 17.695 1.00 57.28 160 MET A C 1
ATOM 1271 O O . MET A 1 160 ? -8.326 8.483 18.659 1.00 57.28 160 MET A O 1
ATOM 1275 N N . GLY A 1 161 ? -10.158 7.486 17.784 1.00 66.12 161 GLY A N 1
ATOM 1276 C CA . GLY A 1 161 ? -10.916 7.444 19.035 1.00 66.12 161 GLY A CA 1
ATOM 1277 C C . GLY A 1 161 ? -10.142 6.738 20.157 1.00 66.12 161 GLY A C 1
ATOM 1278 O O . GLY A 1 161 ? -9.255 5.918 19.907 1.00 66.12 161 GLY A O 1
ATOM 1279 N N . LEU A 1 162 ? -10.457 7.052 21.417 1.00 73.06 162 LEU A N 1
ATOM 1280 C CA . LEU A 1 162 ? -9.743 6.505 22.582 1.00 73.06 162 LEU A CA 1
ATOM 1281 C C . LEU A 1 162 ? -9.710 4.965 22.581 1.00 73.06 162 LEU A C 1
ATOM 1283 O O . LEU A 1 162 ? -8.653 4.383 22.811 1.00 73.06 162 LEU A O 1
ATOM 1287 N N . ALA A 1 163 ? -10.824 4.317 22.227 1.00 75.50 163 ALA A N 1
ATOM 1288 C CA . ALA A 1 163 ? -10.912 2.863 22.071 1.00 75.50 163 ALA A CA 1
ATOM 1289 C C . ALA A 1 163 ? -9.868 2.316 21.077 1.00 75.50 163 ALA A C 1
ATOM 1291 O O . ALA A 1 163 ? -9.203 1.317 21.337 1.00 75.50 163 ALA A O 1
ATO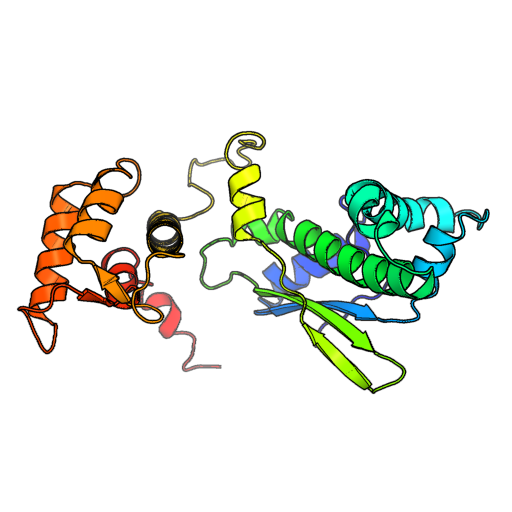M 1292 N N . HIS A 1 164 ? -9.640 3.015 19.967 1.00 70.56 164 HIS A N 1
ATOM 1293 C CA . HIS A 1 164 ? -8.695 2.591 18.937 1.00 70.56 164 HIS A CA 1
ATOM 1294 C C . HIS A 1 164 ? -7.242 2.764 19.341 1.00 70.56 164 HIS A C 1
ATOM 1296 O O . HIS A 1 164 ? -6.432 1.859 19.131 1.00 70.56 164 HIS A O 1
ATOM 1302 N N . ARG A 1 165 ? -6.919 3.888 19.986 1.00 77.94 165 ARG A N 1
ATOM 1303 C CA . ARG A 1 165 ? -5.586 4.095 20.559 1.00 77.94 165 ARG A CA 1
ATOM 1304 C C . ARG A 1 165 ? -5.278 3.044 21.626 1.00 77.94 165 ARG A C 1
ATOM 1306 O O . ARG A 1 165 ? -4.187 2.485 21.620 1.00 77.94 165 ARG A O 1
ATOM 1313 N N . ARG A 1 166 ? -6.261 2.698 22.465 1.00 84.56 166 ARG A N 1
ATOM 1314 C CA . ARG A 1 166 ? -6.147 1.623 23.463 1.00 84.56 166 ARG A CA 1
ATOM 1315 C C . ARG A 1 166 ? -5.949 0.249 22.827 1.00 84.56 166 ARG A C 1
ATOM 1317 O O . ARG A 1 166 ? -5.050 -0.472 23.244 1.00 84.56 166 ARG A O 1
ATOM 1324 N N . ARG A 1 167 ? -6.726 -0.102 21.796 1.00 81.88 167 ARG A N 1
ATOM 1325 C CA . ARG A 1 167 ? -6.575 -1.371 21.062 1.00 81.88 167 ARG A CA 1
ATOM 1326 C C . ARG A 1 167 ? -5.171 -1.523 20.484 1.00 81.88 167 ARG A C 1
ATOM 1328 O O . ARG A 1 167 ? -4.543 -2.557 20.688 1.00 81.88 167 ARG A O 1
ATOM 1335 N N . ASN A 1 168 ? -4.694 -0.511 19.762 1.00 77.81 168 ASN A N 1
ATOM 1336 C CA . ASN A 1 168 ? -3.381 -0.565 19.123 1.00 77.81 168 ASN A CA 1
ATOM 1337 C C . ASN A 1 168 ? -2.265 -0.621 20.173 1.00 77.81 168 ASN A C 1
ATOM 1339 O O . ASN A 1 168 ? -1.378 -1.454 20.048 1.00 77.81 168 ASN A O 1
ATOM 1343 N N . ALA A 1 169 ? -2.371 0.153 21.258 1.00 83.62 169 ALA A N 1
ATOM 1344 C CA . ALA A 1 169 ? -1.426 0.064 22.368 1.00 83.62 169 ALA A CA 1
ATOM 1345 C C . ALA A 1 169 ? -1.398 -1.338 22.999 1.00 83.62 169 ALA A C 1
ATOM 1347 O O . ALA A 1 169 ? -0.325 -1.862 23.270 1.00 83.62 169 ALA A O 1
ATOM 1348 N N . ILE A 1 170 ? -2.553 -1.984 23.199 1.00 87.00 170 ILE A N 1
ATOM 1349 C CA . ILE A 1 170 ? -2.610 -3.360 23.721 1.00 87.00 170 ILE A CA 1
ATOM 1350 C C . ILE A 1 170 ? -1.916 -4.341 22.765 1.00 87.00 170 ILE A C 1
ATOM 1352 O O . ILE A 1 170 ? -1.145 -5.178 23.231 1.00 87.00 170 ILE A O 1
ATOM 1356 N N . LEU A 1 171 ? -2.158 -4.223 21.455 1.00 81.81 171 LEU A N 1
ATOM 1357 C CA . LEU A 1 171 ? -1.523 -5.065 20.436 1.00 81.81 171 LEU A CA 1
ATOM 1358 C C . LEU A 1 171 ? -0.002 -4.862 20.403 1.00 81.81 171 LEU A C 1
ATOM 1360 O O . LEU A 1 171 ? 0.738 -5.836 20.518 1.00 81.81 171 LEU A O 1
ATOM 1364 N N . ASP A 1 172 ? 0.462 -3.616 20.344 1.00 81.75 172 ASP A N 1
ATOM 1365 C CA . ASP A 1 172 ? 1.888 -3.276 20.299 1.00 81.75 172 ASP A CA 1
ATOM 1366 C C . ASP A 1 172 ? 2.620 -3.724 21.574 1.00 81.75 172 ASP A C 1
ATOM 1368 O O . ASP A 1 172 ? 3.727 -4.255 21.514 1.00 81.75 172 ASP A O 1
ATOM 1372 N N . LEU A 1 173 ? 1.989 -3.570 22.743 1.00 83.94 173 LEU A N 1
ATOM 1373 C CA . LEU A 1 173 ? 2.538 -4.033 24.021 1.00 83.94 173 LEU A CA 1
ATOM 1374 C C . LEU A 1 173 ? 2.507 -5.558 24.178 1.00 83.94 173 LEU A C 1
ATOM 1376 O O . LEU A 1 173 ? 3.185 -6.089 25.062 1.00 83.94 173 LEU A O 1
ATOM 1380 N N . SER A 1 174 ? 1.697 -6.256 23.381 1.00 80.44 174 SER A N 1
ATOM 1381 C CA . SER A 1 174 ? 1.642 -7.719 23.357 1.00 80.44 174 SER A CA 1
ATOM 1382 C C . SER A 1 174 ? 2.607 -8.338 22.346 1.00 80.44 174 SER A C 1
ATOM 1384 O O . SER A 1 174 ? 3.073 -9.458 22.573 1.00 80.44 174 SER A O 1
ATOM 1386 N N . ASP A 1 175 ? 2.963 -7.607 21.286 1.00 78.06 175 ASP A N 1
ATOM 1387 C CA . ASP A 1 175 ? 3.799 -8.114 20.200 1.00 78.06 175 ASP A CA 1
ATOM 1388 C C . ASP A 1 175 ? 5.187 -8.560 20.696 1.00 78.06 175 ASP A C 1
ATOM 1390 O O . ASP A 1 175 ? 5.848 -7.909 21.509 1.00 78.06 175 ASP A O 1
ATOM 1394 N N . GLY A 1 176 ? 5.623 -9.736 20.244 1.00 68.19 176 GLY A N 1
ATOM 1395 C CA . GLY A 1 176 ? 6.892 -10.355 20.647 1.00 68.19 176 GLY A CA 1
ATOM 1396 C C . GLY A 1 176 ? 6.972 -10.855 22.100 1.00 68.19 176 GLY A C 1
ATOM 1397 O O . GLY A 1 176 ? 8.014 -11.380 22.503 1.00 68.19 176 GLY A O 1
ATOM 1398 N N . LEU A 1 177 ? 5.904 -10.725 22.894 1.00 69.94 177 LEU A N 1
ATOM 1399 C CA . LEU A 1 177 ? 5.856 -11.129 24.311 1.00 69.94 177 LEU A CA 1
ATOM 1400 C C . LEU A 1 177 ? 4.854 -12.250 24.597 1.00 69.94 177 LEU A C 1
ATOM 1402 O O . LEU A 1 177 ? 4.720 -12.714 25.738 1.00 69.94 177 LEU A O 1
ATOM 1406 N N . GLU A 1 178 ? 4.184 -12.695 23.546 1.00 70.06 178 GLU A N 1
ATOM 1407 C CA . GLU A 1 178 ? 3.268 -13.816 23.538 1.00 70.06 178 GLU A CA 1
ATOM 1408 C C . GLU A 1 178 ? 4.015 -15.125 23.832 1.00 70.06 178 GLU A C 1
ATOM 1410 O O . GLU A 1 178 ? 4.993 -15.477 23.170 1.00 70.06 178 GLU A O 1
ATOM 1415 N N . LYS A 1 179 ? 3.568 -15.863 24.858 1.00 65.75 179 LYS A N 1
ATOM 1416 C CA . LYS A 1 179 ? 4.053 -17.241 25.082 1.00 65.75 179 LYS A CA 1
ATOM 1417 C C . LYS A 1 179 ? 3.484 -18.192 24.033 1.00 65.75 179 LYS A C 1
ATOM 1419 O O . LYS A 1 179 ? 4.163 -19.120 23.604 1.00 65.75 179 LYS A O 1
ATOM 1424 N N . GLU A 1 180 ? 2.230 -17.945 23.688 1.00 74.50 180 GLU A N 1
ATOM 1425 C CA . GLU A 1 180 ? 1.437 -18.598 22.658 1.00 74.50 180 GLU A CA 1
ATOM 1426 C C . GLU A 1 180 ? 0.674 -17.494 21.918 1.00 74.50 180 GLU A C 1
ATOM 1428 O O . GLU A 1 180 ? 0.376 -16.477 22.552 1.00 74.50 180 GLU A O 1
ATOM 1433 N N . PRO A 1 181 ? 0.355 -17.668 20.623 1.00 73.00 181 PRO A N 1
ATOM 1434 C CA . PRO A 1 181 ? -0.299 -16.634 19.826 1.00 73.00 181 PRO A CA 1
ATOM 1435 C C . PRO A 1 181 ? -1.528 -16.040 20.530 1.00 73.00 181 PRO A C 1
ATOM 1437 O O . PRO A 1 181 ? -2.466 -16.766 20.863 1.00 73.00 181 PRO A O 1
ATOM 1440 N N . GLY A 1 182 ? -1.522 -14.728 20.764 1.00 77.69 182 GLY A N 1
ATOM 1441 C CA . GLY A 1 182 ? -2.602 -13.997 21.432 1.00 77.69 182 GLY A CA 1
ATOM 1442 C C . GLY A 1 182 ? -2.680 -14.146 22.957 1.00 77.69 182 GLY A C 1
ATOM 1443 O O . GLY A 1 182 ? -3.696 -13.762 23.541 1.00 77.69 182 GLY A O 1
ATOM 1444 N N . VAL A 1 183 ? -1.658 -14.693 23.629 1.00 86.38 183 VAL A N 1
ATOM 1445 C CA . VAL A 1 183 ? -1.657 -14.918 25.088 1.00 86.38 183 VAL A CA 1
ATOM 1446 C C . VAL A 1 183 ? -0.458 -14.258 25.772 1.00 86.38 183 VAL A C 1
ATOM 1448 O O . VAL A 1 183 ? 0.702 -14.589 25.511 1.00 86.38 183 VAL A O 1
ATOM 1451 N N . VAL A 1 184 ? -0.737 -13.386 26.747 1.00 89.69 184 VAL A N 1
ATOM 1452 C CA . VAL A 1 184 ? 0.268 -12.582 27.466 1.00 89.69 184 VAL A CA 1
ATOM 1453 C C . VAL A 1 184 ? 0.253 -12.822 28.976 1.00 89.69 184 VAL A C 1
ATOM 1455 O O . VAL A 1 184 ? -0.745 -13.238 29.561 1.00 89.69 184 VAL A O 1
ATOM 1458 N N . ARG A 1 185 ? 1.377 -12.541 29.652 1.00 92.06 185 ARG A N 1
ATOM 1459 C CA . ARG A 1 185 ? 1.456 -12.615 31.123 1.00 92.06 185 ARG A CA 1
ATOM 1460 C C . ARG A 1 185 ? 0.738 -11.433 31.774 1.00 92.06 185 ARG A C 1
ATOM 1462 O O . ARG A 1 185 ? 1.174 -10.293 31.603 1.00 92.06 185 ARG A O 1
ATOM 1469 N N . ILE A 1 186 ? -0.233 -11.717 32.644 1.00 91.88 186 ILE A N 1
ATOM 1470 C CA . ILE A 1 186 ? -1.079 -10.725 33.338 1.00 91.88 186 ILE A CA 1
ATOM 1471 C C . ILE A 1 186 ? -0.242 -9.649 34.039 1.00 91.88 186 ILE A C 1
ATOM 1473 O O . ILE A 1 186 ? -0.383 -8.456 33.784 1.00 91.88 186 ILE A O 1
ATOM 1477 N N . ARG A 1 187 ? 0.715 -10.065 34.880 1.00 90.75 187 ARG A N 1
ATOM 1478 C CA . ARG A 1 187 ? 1.564 -9.135 35.646 1.00 90.75 187 ARG A CA 1
ATOM 1479 C C . ARG A 1 187 ? 2.402 -8.214 34.756 1.00 90.75 187 ARG A C 1
ATOM 1481 O O . ARG A 1 187 ? 2.737 -7.103 35.161 1.00 90.75 187 ARG A O 1
ATOM 1488 N N . TYR A 1 188 ? 2.802 -8.697 33.581 1.00 90.19 188 TYR A N 1
ATOM 1489 C CA . TYR A 1 188 ? 3.603 -7.910 32.655 1.00 90.19 188 TYR A CA 1
ATOM 1490 C C . TYR A 1 188 ? 2.732 -6.882 31.935 1.00 90.19 188 TYR A C 1
ATOM 1492 O O . TYR A 1 188 ? 3.055 -5.695 31.996 1.00 90.19 188 TYR A O 1
ATOM 1500 N N . ILE A 1 189 ? 1.637 -7.329 31.309 1.00 90.94 189 ILE A N 1
ATOM 1501 C CA . ILE A 1 189 ? 0.780 -6.454 30.504 1.00 90.94 189 ILE A CA 1
ATOM 1502 C C . ILE A 1 189 ? 0.128 -5.382 31.377 1.00 90.94 189 ILE A C 1
ATOM 1504 O O . ILE A 1 189 ? 0.213 -4.209 31.039 1.00 90.94 189 ILE A O 1
ATOM 1508 N N . ALA A 1 190 ? -0.349 -5.733 32.578 1.00 93.06 190 ALA A N 1
ATOM 1509 C CA . ALA A 1 190 ? -0.876 -4.763 33.538 1.00 93.06 190 ALA A CA 1
ATOM 1510 C C . ALA A 1 190 ? 0.152 -3.669 33.870 1.00 93.06 190 ALA A C 1
ATOM 1512 O O . ALA A 1 190 ? -0.166 -2.487 33.907 1.00 93.06 190 ALA A O 1
ATOM 1513 N N . ARG A 1 191 ? 1.425 -4.036 34.060 1.00 93.06 191 ARG A N 1
ATOM 1514 C CA . ARG A 1 191 ? 2.490 -3.058 34.323 1.00 93.06 191 ARG A CA 1
ATOM 1515 C C . ARG A 1 191 ? 2.767 -2.158 33.117 1.00 93.06 191 ARG A C 1
ATOM 1517 O O . ARG A 1 191 ? 3.143 -1.011 33.332 1.00 93.06 191 ARG A O 1
ATOM 1524 N N . MET A 1 192 ? 2.668 -2.671 31.891 1.00 92.06 192 MET A N 1
ATOM 1525 C CA . MET A 1 192 ? 2.883 -1.866 30.685 1.00 92.06 192 MET A CA 1
ATOM 1526 C C . MET A 1 192 ? 1.712 -0.923 30.425 1.00 92.06 192 MET A C 1
ATOM 1528 O O . MET A 1 192 ? 1.945 0.263 30.243 1.00 92.06 192 MET A O 1
ATOM 1532 N N . LEU A 1 193 ? 0.472 -1.404 30.531 1.00 92.00 193 LEU A N 1
ATOM 1533 C CA . LEU A 1 193 ? -0.720 -0.566 30.375 1.00 92.00 193 LEU A CA 1
ATOM 1534 C C . LEU A 1 193 ? -0.711 0.609 31.362 1.00 92.00 193 LEU A C 1
ATOM 1536 O O . LEU A 1 193 ? -0.951 1.740 30.969 1.00 92.00 193 LEU A O 1
ATOM 1540 N N . LYS A 1 194 ? -0.302 0.379 32.618 1.00 93.38 194 LYS A N 1
ATOM 1541 C CA . LYS A 1 194 ? -0.146 1.448 33.625 1.00 93.38 194 LYS A CA 1
ATOM 1542 C C . LYS A 1 194 ? 0.937 2.486 33.308 1.00 93.38 194 LYS A C 1
ATOM 1544 O O . LYS A 1 194 ? 0.965 3.530 33.953 1.00 93.38 194 LYS A O 1
ATOM 1549 N N . ARG A 1 195 ? 1.876 2.189 32.404 1.00 89.31 195 ARG A N 1
ATOM 1550 C CA . ARG A 1 195 ? 2.898 3.150 31.950 1.00 89.31 195 ARG A CA 1
ATOM 1551 C C . ARG A 1 195 ? 2.386 4.041 30.824 1.00 89.31 195 ARG A C 1
ATOM 1553 O O . ARG A 1 195 ? 2.880 5.154 30.698 1.00 89.31 195 ARG A O 1
ATOM 1560 N N . GLU A 1 196 ? 1.396 3.578 30.069 1.00 86.69 196 GLU A N 1
ATOM 1561 C CA . GLU A 1 196 ? 0.718 4.338 29.018 1.00 86.69 196 GLU A CA 1
ATOM 1562 C C . GLU A 1 196 ? -0.365 5.246 29.631 1.00 86.69 196 GLU A C 1
ATOM 1564 O O . GLU A 1 196 ? -1.564 5.071 29.399 1.00 86.69 196 GLU A O 1
ATOM 1569 N N . SER A 1 197 ? 0.058 6.217 30.452 1.00 84.62 197 SER A N 1
ATOM 1570 C CA . SER A 1 197 ? -0.834 7.097 31.231 1.00 84.62 197 SER A CA 1
ATOM 1571 C C . SER A 1 197 ? -1.776 7.948 30.381 1.00 84.62 197 SER A C 1
ATOM 1573 O O . SER A 1 197 ? -2.809 8.402 30.868 1.00 84.62 197 SER A O 1
ATOM 1575 N N . ASP A 1 198 ? -1.431 8.153 29.112 1.00 79.56 198 ASP A N 1
ATOM 1576 C CA . ASP A 1 198 ? -2.249 8.901 28.157 1.00 79.56 198 ASP A CA 1
ATOM 1577 C C . ASP A 1 198 ? -3.456 8.087 27.661 1.00 79.56 198 ASP A C 1
ATOM 1579 O O . ASP A 1 198 ? -4.385 8.642 27.067 1.00 79.56 198 ASP A O 1
ATOM 1583 N N . LEU A 1 199 ? -3.442 6.767 27.884 1.00 81.50 199 LEU A N 1
ATOM 1584 C CA . LEU A 1 199 ? -4.447 5.830 27.392 1.00 81.50 199 LEU A CA 1
ATOM 1585 C C . LEU A 1 199 ? -5.170 5.088 28.516 1.00 81.50 199 LEU A C 1
ATOM 1587 O O . LEU A 1 199 ? -6.366 4.837 28.367 1.00 81.50 199 LEU A O 1
ATOM 1591 N N . PHE A 1 200 ? -4.500 4.761 29.623 1.00 90.25 200 PHE A N 1
ATOM 1592 C CA . PHE A 1 200 ? -5.067 3.955 30.710 1.00 90.25 200 PHE A CA 1
ATOM 1593 C C . PHE A 1 200 ? -4.782 4.577 32.078 1.00 90.25 200 PHE A C 1
ATOM 1595 O O . PHE A 1 200 ? -3.651 4.988 32.350 1.00 90.25 200 PHE A O 1
ATOM 1602 N N . SER A 1 201 ? -5.776 4.590 32.973 1.00 91.88 201 SER A N 1
ATOM 1603 C CA . SER A 1 201 ? -5.512 4.899 34.384 1.00 91.88 201 SER A CA 1
ATOM 1604 C C . SER A 1 201 ? -5.085 3.639 35.150 1.00 91.88 201 SER A C 1
ATOM 1606 O O . SER A 1 201 ? -5.517 2.531 34.813 1.00 91.88 201 SER A O 1
ATOM 1608 N N . PRO A 1 202 ? -4.241 3.757 36.193 1.00 92.56 202 PRO A N 1
ATOM 1609 C CA . PRO A 1 202 ? -3.844 2.605 36.995 1.00 92.56 202 PRO A CA 1
ATOM 1610 C C . PRO A 1 202 ? -5.009 1.823 37.597 1.00 92.56 202 PRO A C 1
ATOM 1612 O O . PRO A 1 202 ? -4.949 0.594 37.634 1.00 92.56 202 PRO A O 1
ATOM 1615 N N . GLU A 1 203 ? -6.050 2.535 38.023 1.00 92.88 203 GLU A N 1
ATOM 1616 C CA . GLU A 1 203 ? -7.267 1.978 38.607 1.00 92.88 203 GLU A CA 1
ATOM 1617 C C . GLU A 1 203 ? -8.063 1.195 37.559 1.00 92.88 203 GLU A C 1
ATOM 1619 O O . GLU A 1 203 ? -8.439 0.052 37.798 1.00 92.88 203 GLU A O 1
ATOM 1624 N N . GLU A 1 204 ? -8.226 1.763 36.363 1.00 93.00 204 GLU A N 1
ATOM 1625 C CA . GLU A 1 204 ? -8.937 1.127 35.252 1.00 93.00 204 GLU A CA 1
ATOM 1626 C C . GLU A 1 204 ? -8.233 -0.158 34.795 1.00 93.00 204 GLU A C 1
ATOM 1628 O O . GLU A 1 204 ? -8.883 -1.152 34.474 1.00 93.00 204 GLU A O 1
ATOM 1633 N N . VAL A 1 205 ? -6.894 -0.176 34.817 1.00 94.38 205 VAL A N 1
ATOM 1634 C CA . VAL A 1 205 ? -6.117 -1.392 34.540 1.00 94.38 205 VAL A CA 1
ATOM 1635 C C . VAL A 1 205 ? -6.351 -2.465 35.594 1.00 94.38 205 VAL A C 1
ATOM 1637 O O . VAL A 1 205 ? -6.512 -3.630 35.237 1.00 94.38 205 VAL A O 1
ATOM 1640 N N . ASP A 1 206 ? -6.379 -2.107 36.875 1.00 93.44 206 ASP A N 1
ATOM 1641 C CA . ASP A 1 206 ? -6.637 -3.083 37.936 1.00 93.44 206 ASP A CA 1
ATOM 1642 C C . ASP A 1 206 ? -8.059 -3.655 37.854 1.00 93.44 206 ASP A C 1
ATOM 1644 O O . ASP A 1 206 ? -8.231 -4.873 37.948 1.00 93.44 206 ASP A O 1
ATOM 1648 N N . GLU A 1 207 ? -9.055 -2.807 37.589 1.00 93.50 207 GLU A N 1
ATOM 1649 C CA . GLU A 1 207 ? -10.448 -3.217 37.382 1.00 93.50 207 GLU A CA 1
ATOM 1650 C C . GLU A 1 207 ? -10.596 -4.148 36.174 1.00 93.50 207 GLU A C 1
ATOM 1652 O O . GLU A 1 207 ? -11.213 -5.208 36.289 1.00 93.50 207 GLU A O 1
ATOM 1657 N N . ALA A 1 208 ? -9.977 -3.806 35.040 1.00 93.00 208 ALA A N 1
ATOM 1658 C CA . ALA A 1 208 ? -10.007 -4.623 33.830 1.00 93.00 208 ALA A CA 1
ATOM 1659 C C . ALA A 1 208 ? -9.411 -6.011 34.060 1.00 93.00 208 ALA A C 1
ATOM 1661 O O . ALA A 1 208 ? -10.016 -7.029 33.722 1.00 93.00 208 ALA A O 1
ATOM 1662 N N . ILE A 1 209 ? -8.226 -6.065 34.672 1.00 94.25 209 ILE A N 1
ATOM 1663 C CA . ILE A 1 209 ? -7.548 -7.329 34.952 1.00 94.25 209 ILE A CA 1
ATOM 1664 C C . ILE A 1 209 ? -8.386 -8.177 35.908 1.00 94.25 209 ILE A C 1
ATOM 1666 O O . ILE A 1 209 ? -8.525 -9.379 35.681 1.00 94.25 209 ILE A O 1
ATOM 1670 N N . GLN A 1 210 ? -8.980 -7.572 36.938 1.00 92.94 210 GLN A N 1
ATOM 1671 C CA . GLN A 1 210 ? -9.858 -8.276 37.869 1.00 92.94 210 GLN A CA 1
ATOM 1672 C C . GLN A 1 210 ? -11.122 -8.805 37.176 1.00 92.94 210 GLN A C 1
ATOM 1674 O O . GLN A 1 210 ? -11.480 -9.968 37.366 1.00 92.94 210 GLN A O 1
ATOM 1679 N N . ALA A 1 211 ? -11.779 -7.983 36.354 1.00 92.00 211 ALA A N 1
ATOM 1680 C CA . ALA A 1 211 ? -12.986 -8.354 35.625 1.00 92.00 211 ALA A CA 1
ATOM 1681 C C . ALA A 1 211 ? -12.734 -9.521 34.662 1.00 92.00 211 ALA A C 1
ATOM 1683 O O . ALA A 1 211 ? -13.485 -10.496 34.684 1.00 92.00 211 ALA A O 1
ATOM 1684 N N . ILE A 1 212 ? -11.651 -9.460 33.881 1.00 92.50 212 ILE A N 1
ATOM 1685 C CA . ILE A 1 212 ? -11.289 -10.522 32.935 1.00 92.50 212 ILE A CA 1
ATOM 1686 C C . ILE A 1 212 ? -10.899 -11.796 33.692 1.00 92.50 212 ILE A C 1
ATOM 1688 O O . ILE A 1 212 ? -11.403 -12.867 33.374 1.00 92.50 212 ILE A O 1
ATOM 1692 N N . THR A 1 213 ? -10.078 -11.694 34.746 1.00 90.94 213 THR A N 1
ATOM 1693 C CA . THR A 1 213 ? -9.643 -12.868 35.533 1.00 90.94 213 THR A CA 1
ATOM 1694 C C . THR A 1 213 ? -10.823 -13.614 36.160 1.00 90.94 213 THR A C 1
ATOM 1696 O O . THR A 1 213 ? -10.823 -14.841 36.205 1.00 90.94 213 THR A O 1
ATOM 1699 N N . ASN A 1 214 ? -11.865 -12.897 36.593 1.00 89.38 214 ASN A N 1
ATOM 1700 C CA . ASN A 1 214 ? -13.083 -13.506 37.137 1.00 89.38 214 ASN A CA 1
ATOM 1701 C C . ASN A 1 214 ? -13.912 -14.274 36.091 1.00 89.38 214 ASN A C 1
ATOM 1703 O O . ASN A 1 214 ? -14.740 -15.099 36.469 1.00 89.38 214 ASN A O 1
ATOM 1707 N N . GLN A 1 215 ? -13.726 -13.985 34.802 1.00 86.62 215 GLN A N 1
ATOM 1708 C CA . GLN A 1 215 ? -14.441 -14.622 33.692 1.00 86.62 215 GLN A CA 1
ATOM 1709 C C . GLN A 1 215 ? -13.634 -15.749 33.028 1.00 86.62 215 GLN A C 1
ATOM 1711 O O . GLN A 1 215 ? -14.156 -16.443 32.158 1.00 86.62 215 GLN A O 1
ATOM 1716 N N . MET A 1 216 ? -12.376 -15.951 33.430 1.00 87.31 216 MET A N 1
ATOM 1717 C CA . MET A 1 216 ? -11.516 -17.004 32.895 1.00 87.31 216 MET A CA 1
ATOM 1718 C C . MET A 1 216 ? -11.910 -18.392 33.420 1.00 87.31 216 MET A C 1
ATOM 1720 O O . MET A 1 216 ? -12.312 -18.542 34.572 1.00 87.31 216 MET A O 1
ATOM 1724 N N . GLU A 1 217 ? -11.707 -19.427 32.597 1.00 83.00 217 GLU A N 1
ATOM 1725 C CA . GLU A 1 217 ? -11.905 -20.832 33.000 1.00 83.00 217 GLU A CA 1
ATOM 1726 C C . GLU A 1 217 ? -10.992 -21.245 34.169 1.00 83.00 217 GLU A C 1
ATOM 1728 O O . GLU A 1 217 ? -11.402 -22.020 35.032 1.00 83.00 217 GLU A O 1
ATOM 1733 N N . ASP A 1 218 ? -9.772 -20.695 34.219 1.00 86.25 218 ASP A N 1
ATOM 1734 C CA . ASP A 1 218 ? -8.827 -20.849 35.329 1.00 86.25 218 ASP A CA 1
ATOM 1735 C C . ASP A 1 218 ? -8.432 -19.475 35.910 1.00 86.25 218 ASP A C 1
ATOM 1737 O O . ASP A 1 218 ? -7.502 -18.832 35.405 1.00 86.25 218 ASP A O 1
ATOM 1741 N N . PRO A 1 219 ? -9.087 -19.027 36.999 1.00 81.44 219 PRO A N 1
ATOM 1742 C CA . PRO A 1 219 ? -8.783 -17.755 37.660 1.00 81.44 219 PRO A CA 1
ATOM 1743 C C . PRO A 1 219 ? -7.391 -17.680 38.309 1.00 81.44 219 PRO A C 1
ATOM 1745 O O . PRO A 1 219 ? -6.969 -16.602 38.721 1.00 81.44 219 PRO A O 1
ATOM 1748 N N . GLN A 1 220 ? -6.676 -18.805 38.455 1.00 81.94 220 GLN A N 1
ATOM 1749 C CA . GLN A 1 220 ? -5.308 -18.832 38.994 1.00 81.94 220 GLN A CA 1
ATOM 1750 C C . GLN A 1 220 ? -4.238 -18.770 37.894 1.00 81.94 220 GLN A C 1
ATOM 1752 O O . GLN A 1 220 ? -3.039 -18.709 38.192 1.00 81.94 220 GLN A O 1
ATOM 1757 N N . SER A 1 221 ? -4.645 -18.759 36.622 1.00 87.44 221 SER A N 1
ATOM 1758 C CA . SER A 1 221 ? -3.721 -18.641 35.502 1.00 87.44 221 SER A CA 1
ATOM 1759 C C . SER A 1 221 ? -2.967 -17.309 35.542 1.00 87.44 221 SER A C 1
ATOM 1761 O O . SER A 1 221 ? -3.513 -16.236 35.777 1.00 87.44 221 SER A O 1
ATOM 1763 N N . SER A 1 222 ? -1.665 -17.369 35.254 1.00 88.44 222 SER A N 1
ATOM 1764 C CA . SER A 1 222 ? -0.816 -16.174 35.114 1.00 88.44 222 SER A CA 1
ATOM 1765 C C . SER A 1 222 ? -0.867 -15.547 33.713 1.00 88.44 222 SER A C 1
ATOM 1767 O O . SER A 1 222 ? -0.121 -14.600 33.428 1.00 88.44 222 SER A O 1
ATOM 1769 N N . LEU A 1 223 ? -1.701 -16.104 32.834 1.00 89.56 223 LEU A N 1
ATOM 1770 C CA . LEU A 1 223 ? -1.798 -15.805 31.411 1.00 89.56 223 LEU A CA 1
ATOM 1771 C C . LEU A 1 223 ? -3.217 -15.371 31.055 1.00 89.56 223 LEU A C 1
ATOM 1773 O O . LEU A 1 223 ? -4.165 -15.946 31.568 1.00 89.56 223 LEU A O 1
ATOM 1777 N N . MET A 1 224 ? -3.348 -14.403 30.154 1.00 89.81 224 MET A N 1
ATOM 1778 C CA . MET A 1 224 ? -4.626 -13.843 29.710 1.00 89.81 224 MET A CA 1
ATOM 1779 C C . MET A 1 224 ? -4.617 -13.651 28.196 1.00 89.81 224 MET A C 1
ATOM 1781 O O . MET A 1 224 ? -3.558 -13.409 27.606 1.00 89.81 224 MET A O 1
ATOM 1785 N N . ASN A 1 225 ? -5.791 -13.757 27.572 1.00 89.81 225 ASN A N 1
ATOM 1786 C CA . ASN A 1 225 ? -5.936 -13.520 26.146 1.00 89.81 225 ASN A CA 1
ATOM 1787 C C . ASN A 1 225 ? -5.903 -12.014 25.842 1.00 89.81 225 ASN A C 1
ATOM 1789 O O . ASN A 1 225 ? -6.600 -11.218 26.473 1.00 89.81 225 ASN A O 1
ATOM 1793 N N . VAL A 1 226 ? -5.118 -11.620 24.841 1.00 86.88 226 VAL A N 1
ATOM 1794 C CA . VAL A 1 226 ? -5.031 -10.228 24.372 1.00 86.88 226 VAL A CA 1
ATOM 1795 C C . VAL A 1 226 ? -6.397 -9.732 23.880 1.00 86.88 226 VAL A C 1
ATOM 1797 O O . VAL A 1 226 ? -6.743 -8.565 24.060 1.00 86.88 226 VAL A O 1
ATOM 1800 N N . LYS A 1 227 ? -7.222 -10.625 23.322 1.00 85.62 227 LYS A N 1
ATOM 1801 C CA . LYS A 1 227 ? -8.570 -10.303 22.845 1.00 85.62 227 LYS A CA 1
ATOM 1802 C C . LYS A 1 227 ? -9.504 -9.845 23.968 1.00 85.62 227 LYS A C 1
ATOM 1804 O O . LYS A 1 227 ? -10.319 -8.953 23.734 1.00 85.62 227 LYS A O 1
ATOM 1809 N N . ASP A 1 228 ? -9.372 -10.399 25.170 1.00 89.19 228 ASP A N 1
ATOM 1810 C CA . ASP A 1 228 ? -10.226 -10.038 26.309 1.00 89.19 228 ASP A CA 1
ATOM 1811 C C . ASP A 1 228 ? -9.897 -8.624 26.805 1.00 89.19 228 ASP A C 1
ATOM 1813 O O . ASP A 1 228 ? -10.795 -7.829 27.080 1.00 89.19 2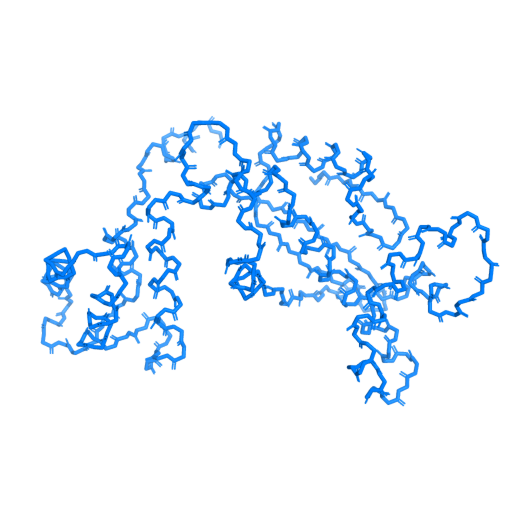28 ASP A O 1
ATOM 1817 N N . LEU A 1 229 ? -8.606 -8.266 26.803 1.00 89.44 229 LEU A N 1
ATOM 1818 C CA . LEU A 1 229 ? -8.147 -6.900 27.074 1.00 89.44 229 LEU A CA 1
ATOM 1819 C C . LEU A 1 229 ? -8.689 -5.913 26.041 1.00 89.44 229 LEU A C 1
ATOM 1821 O O . LEU A 1 229 ? -9.222 -4.867 26.406 1.00 89.44 229 LEU A O 1
ATOM 1825 N N . ILE A 1 230 ? -8.587 -6.248 24.753 1.00 85.94 230 ILE A N 1
ATOM 1826 C CA . ILE A 1 230 ? -9.131 -5.410 23.677 1.00 85.94 230 ILE A CA 1
ATOM 1827 C C . ILE A 1 230 ? -10.641 -5.231 23.850 1.00 85.94 230 ILE A C 1
ATOM 1829 O O . ILE A 1 230 ? -11.131 -4.112 23.756 1.00 85.94 230 ILE A O 1
ATOM 1833 N N . THR A 1 231 ? -11.367 -6.306 24.148 1.00 85.69 231 THR A N 1
ATOM 1834 C CA . THR A 1 231 ? -12.824 -6.262 24.335 1.00 85.69 231 THR A CA 1
ATOM 1835 C C . THR A 1 231 ? -13.214 -5.362 25.509 1.00 85.69 231 THR A C 1
ATOM 1837 O O . THR A 1 231 ? -14.175 -4.606 25.399 1.00 85.69 231 THR A O 1
ATOM 1840 N N . TYR A 1 232 ? -12.456 -5.396 26.609 1.00 89.88 232 TYR A N 1
ATOM 1841 C CA . TYR A 1 232 ? -12.718 -4.562 27.783 1.00 89.88 232 TYR A CA 1
ATOM 1842 C C . TYR A 1 232 ? -12.410 -3.077 27.540 1.00 89.88 232 TYR A C 1
ATOM 1844 O O . TYR A 1 232 ? -13.221 -2.210 27.856 1.00 89.88 232 TYR A O 1
ATOM 1852 N N . PHE A 1 233 ? -11.235 -2.765 26.986 1.00 86.19 233 PHE A N 1
ATOM 1853 C CA . PHE A 1 233 ? -10.757 -1.382 26.846 1.00 86.19 233 PHE A CA 1
ATOM 1854 C C . PHE A 1 233 ? -11.221 -0.675 25.575 1.00 86.19 233 PHE A C 1
ATOM 1856 O O . PHE A 1 233 ? -11.157 0.556 25.492 1.00 86.19 233 PHE A O 1
ATOM 1863 N N . ALA A 1 234 ? -11.642 -1.447 24.579 1.00 80.31 234 ALA A N 1
ATOM 1864 C CA . ALA A 1 234 ? -12.095 -0.974 23.284 1.00 80.31 234 ALA A CA 1
ATOM 1865 C C . ALA A 1 234 ? -13.367 -1.726 22.839 1.00 80.31 234 ALA A C 1
ATOM 1867 O O . ALA A 1 234 ? -13.352 -2.372 21.786 1.00 80.31 234 ALA A O 1
ATOM 1868 N N . PRO A 1 235 ? -14.466 -1.668 23.621 1.00 68.81 235 PRO A N 1
ATOM 1869 C CA . PRO A 1 235 ? -15.727 -2.270 23.218 1.00 68.81 235 PRO A CA 1
ATOM 1870 C C . PRO A 1 235 ? -16.253 -1.519 21.993 1.00 68.81 235 PRO A C 1
ATOM 1872 O O . PRO A 1 235 ? -16.626 -0.349 22.080 1.00 68.81 235 PRO A O 1
ATOM 1875 N N . MET A 1 236 ? -16.257 -2.179 20.836 1.00 54.75 236 MET A N 1
ATOM 1876 C CA . MET A 1 236 ? -16.948 -1.668 19.652 1.00 54.75 236 MET A CA 1
ATOM 1877 C C . MET A 1 236 ? -18.452 -1.666 19.959 1.00 54.75 236 MET A C 1
ATOM 1879 O O . MET A 1 236 ? -18.993 -2.677 20.413 1.00 54.75 236 MET A O 1
ATOM 1883 N N . THR A 1 237 ? -19.122 -0.526 19.804 1.00 45.94 237 THR A N 1
ATOM 1884 C CA . THR A 1 237 ? -20.540 -0.381 20.155 1.00 45.94 237 THR A CA 1
ATOM 1885 C C . THR A 1 237 ? -21.472 -1.129 19.189 1.00 45.94 237 THR A C 1
ATOM 1887 O O . THR A 1 237 ? -21.223 -1.137 17.990 1.00 45.94 237 THR A O 1
ATOM 1890 N N . PRO A 1 238 ? -22.612 -1.678 19.658 1.00 38.56 238 PRO A N 1
ATOM 1891 C CA . PRO A 1 238 ? -23.563 -2.415 18.813 1.00 38.56 238 PRO A CA 1
ATOM 1892 C C . PRO A 1 238 ? -24.376 -1.570 17.816 1.00 38.56 238 PRO A C 1
ATOM 1894 O O . PRO A 1 238 ? -25.123 -2.135 17.015 1.00 38.56 238 PRO A O 1
ATOM 1897 N N . THR A 1 239 ? -24.263 -0.238 17.813 1.00 37.59 239 THR A N 1
ATOM 1898 C CA . THR A 1 239 ? -24.869 0.601 16.756 1.00 37.59 239 THR A CA 1
ATOM 1899 C C . THR A 1 239 ? -24.331 0.274 15.359 1.00 37.59 239 THR A C 1
ATOM 1901 O O . THR A 1 239 ? -24.975 0.610 14.370 1.00 37.59 239 THR A O 1
ATOM 1904 N N . ASP A 1 240 ? -23.214 -0.449 15.284 1.00 41.41 240 ASP A N 1
ATOM 1905 C CA . ASP A 1 240 ? -22.621 -0.966 14.052 1.00 41.41 240 ASP A CA 1
ATOM 1906 C C . ASP A 1 240 ? -23.151 -2.365 13.650 1.00 41.41 240 ASP A C 1
ATOM 1908 O O . ASP A 1 240 ? -22.879 -2.843 12.549 1.00 41.41 240 ASP A O 1
ATOM 1912 N N . THR A 1 241 ? -23.967 -3.017 14.494 1.00 32.22 241 THR A N 1
ATOM 1913 C CA . THR A 1 241 ? -24.600 -4.321 14.196 1.00 32.22 241 THR A CA 1
ATOM 1914 C C . THR A 1 241 ? -26.049 -4.240 13.700 1.00 32.22 241 THR A C 1
ATOM 1916 O O . THR A 1 241 ? -26.469 -5.125 12.963 1.00 32.22 241 THR A O 1
ATOM 1919 N N . GLU A 1 242 ? -26.812 -3.183 14.004 1.00 28.08 242 GLU A N 1
ATOM 1920 C CA . GLU A 1 242 ? -28.244 -3.103 13.628 1.00 28.08 242 GLU A CA 1
ATOM 1921 C C . GLU A 1 242 ? -28.510 -2.732 12.151 1.00 28.08 242 GLU A C 1
ATOM 1923 O O . GLU A 1 242 ? -29.645 -2.816 11.696 1.00 28.08 242 GLU A O 1
ATOM 1928 N N . GLN A 1 243 ? -27.489 -2.371 11.362 1.00 33.00 243 GLN A N 1
ATOM 1929 C CA . GLN A 1 243 ? -27.633 -2.141 9.908 1.00 33.00 243 GLN A CA 1
ATOM 1930 C C . GLN A 1 243 ? -27.287 -3.362 9.038 1.00 33.00 243 GLN A C 1
ATOM 1932 O O . GLN A 1 243 ? -27.326 -3.264 7.813 1.00 33.00 243 GLN A O 1
ATOM 1937 N N . LEU A 1 244 ? -26.944 -4.504 9.643 1.00 34.50 244 LEU A N 1
ATOM 1938 C CA . LEU A 1 244 ? -26.576 -5.728 8.918 1.00 34.50 244 LEU A CA 1
ATOM 1939 C C . LEU A 1 244 ? -27.746 -6.695 8.679 1.00 34.50 244 LEU A C 1
ATOM 1941 O O . LEU A 1 244 ? -27.581 -7.621 7.892 1.00 34.50 244 LEU A O 1
ATOM 1945 N N . ASP A 1 245 ? -28.913 -6.468 9.288 1.00 28.33 245 ASP A N 1
ATOM 1946 C CA . ASP A 1 245 ? -30.083 -7.346 9.114 1.00 28.33 245 ASP A CA 1
ATOM 1947 C C . ASP A 1 245 ? -31.039 -6.902 7.984 1.00 28.33 245 ASP A C 1
ATOM 1949 O O . ASP A 1 245 ? -31.975 -7.633 7.668 1.00 28.33 245 ASP A O 1
ATOM 1953 N N . ASP A 1 246 ? -30.780 -5.763 7.324 1.00 30.94 246 ASP A N 1
ATOM 1954 C CA . ASP A 1 246 ? -31.611 -5.235 6.221 1.00 30.94 246 ASP A CA 1
ATOM 1955 C C . ASP A 1 246 ? -30.858 -5.026 4.879 1.00 30.94 246 ASP A C 1
ATOM 1957 O O . ASP A 1 246 ? -31.381 -4.360 3.978 1.00 30.94 246 ASP A O 1
ATOM 1961 N N . ILE A 1 247 ? -29.657 -5.605 4.689 1.00 31.78 247 ILE A N 1
ATOM 1962 C CA . ILE A 1 247 ? -28.958 -5.647 3.376 1.00 31.78 247 ILE A CA 1
ATOM 1963 C C . ILE A 1 247 ? -28.330 -7.015 3.093 1.00 31.78 247 ILE A C 1
ATOM 1965 O O . ILE A 1 247 ? -27.409 -7.413 3.838 1.00 31.78 247 ILE A O 1
#